Protein AF-A0A0V0XJ20-F1 (afdb_monomer)

Mean predicted aligned error: 15.83 Å

Solvent-accessible surface area (backbone atoms only — not comparable to full-atom values): 10859 Å² total; per-residue (Å²): 90,80,45,82,50,101,68,39,23,40,36,48,43,68,89,45,93,99,39,80,47,80,47,79,34,73,85,50,92,70,91,58,52,34,79,90,57,84,58,41,46,44,70,58,53,53,48,50,61,55,47,48,56,54,43,45,60,64,35,73,69,27,33,59,71,69,27,71,82,68,69,66,96,67,98,47,68,69,58,55,54,49,34,55,50,52,30,52,50,54,45,54,52,47,52,56,47,43,72,76,38,63,70,66,56,61,92,47,94,56,46,68,62,54,50,54,54,53,53,50,48,60,61,45,48,62,53,50,54,52,52,49,55,54,49,53,53,49,51,54,52,51,51,57,51,46,67,71,51,66,84,72,73,74,80,69,70,36,62,28,73,86,52,63,76,92,69,64,51,66,33,66,46,52,41,88,91,74,67,48,26,39,133

Organism: Trichinella pseudospiralis (NCBI:txid6337)

Structure (mmCIF, N/CA/C/O backbone):
data_AF-A0A0V0XJ20-F1
#
_entry.id   AF-A0A0V0XJ20-F1
#
loop_
_atom_site.group_PDB
_atom_site.id
_atom_site.type_symbol
_atom_site.label_atom_id
_atom_site.label_alt_id
_atom_site.label_comp_id
_atom_site.label_asym_id
_atom_site.label_entity_id
_atom_site.label_seq_id
_atom_site.pdbx_PDB_ins_code
_atom_site.Cartn_x
_atom_site.Cartn_y
_atom_site.Cartn_z
_atom_site.occupancy
_atom_site.B_iso_or_equiv
_atom_site.auth_seq_id
_atom_site.auth_comp_id
_atom_site.auth_asym_id
_atom_site.auth_atom_id
_atom_site.pdbx_PDB_model_num
ATOM 1 N N . MET A 1 1 ? 16.903 -8.351 -29.714 1.00 88.19 1 MET A N 1
ATOM 2 C CA . MET A 1 1 ? 16.485 -7.845 -31.037 1.00 88.19 1 MET A CA 1
ATOM 3 C C . MET A 1 1 ? 15.396 -6.820 -30.813 1.00 88.19 1 MET A C 1
ATOM 5 O O . MET A 1 1 ? 14.467 -7.122 -30.068 1.00 88.19 1 MET A O 1
ATOM 9 N N . PHE A 1 2 ? 15.530 -5.645 -31.421 1.00 91.50 2 PHE A N 1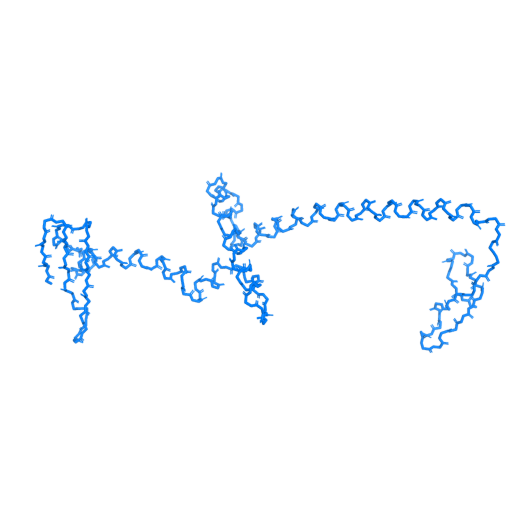
ATOM 10 C CA . PHE A 1 2 ? 14.524 -4.587 -31.384 1.00 91.50 2 PHE A CA 1
ATOM 11 C C . PHE A 1 2 ? 13.803 -4.535 -32.730 1.00 91.50 2 PHE A C 1
ATOM 13 O O . PHE A 1 2 ? 14.423 -4.738 -33.772 1.00 91.50 2 PHE A O 1
ATOM 20 N N . CYS A 1 3 ? 12.497 -4.318 -32.687 1.00 92.50 3 CYS A N 1
ATOM 21 C CA . CYS A 1 3 ? 11.666 -4.034 -33.843 1.00 92.50 3 CYS A CA 1
ATOM 22 C C . CYS A 1 3 ? 10.976 -2.698 -33.575 1.00 92.50 3 CYS A C 1
ATOM 24 O O . CYS A 1 3 ? 10.316 -2.554 -32.544 1.00 92.50 3 CYS A O 1
ATOM 26 N N . PHE A 1 4 ? 11.176 -1.743 -34.475 1.00 92.62 4 PHE A N 1
ATOM 27 C CA . PHE A 1 4 ? 10.659 -0.388 -34.356 1.00 92.62 4 PHE A CA 1
ATOM 28 C C . PHE A 1 4 ? 9.526 -0.189 -35.355 1.00 92.62 4 PHE A C 1
ATOM 30 O O . PHE A 1 4 ? 9.644 -0.549 -36.524 1.00 92.62 4 PHE A O 1
ATOM 37 N N . ASP A 1 5 ? 8.449 0.392 -34.860 1.00 90.31 5 ASP A N 1
ATOM 38 C CA . ASP A 1 5 ? 7.331 0.952 -35.601 1.00 90.31 5 ASP A CA 1
ATOM 39 C C . ASP A 1 5 ? 7.181 2.420 -35.162 1.00 90.31 5 ASP A C 1
ATOM 41 O O . ASP A 1 5 ? 7.706 2.792 -34.109 1.00 90.31 5 ASP A O 1
ATOM 45 N N . GLU A 1 6 ? 6.491 3.263 -35.935 1.00 86.44 6 GLU A N 1
ATOM 46 C CA . GLU A 1 6 ? 6.509 4.733 -35.770 1.00 86.44 6 GLU A CA 1
ATOM 47 C C . GLU A 1 6 ? 6.317 5.201 -34.315 1.00 86.44 6 GLU A C 1
ATOM 49 O O . GLU A 1 6 ? 6.950 6.160 -33.875 1.00 86.44 6 GLU A O 1
ATOM 54 N N . GLN A 1 7 ? 5.465 4.507 -33.555 1.00 90.25 7 GLN A N 1
ATOM 55 C CA . GLN A 1 7 ? 5.157 4.829 -32.157 1.00 90.25 7 GLN A CA 1
ATOM 56 C C . GLN A 1 7 ? 5.451 3.688 -31.174 1.00 90.25 7 GLN A C 1
ATOM 58 O O . GLN A 1 7 ? 5.242 3.845 -29.969 1.00 90.25 7 GLN A O 1
ATOM 63 N N . LEU A 1 8 ? 5.902 2.528 -31.654 1.00 92.25 8 LEU A N 1
ATOM 64 C CA . LEU A 1 8 ? 6.003 1.312 -30.851 1.00 92.25 8 LEU A CA 1
ATOM 65 C C . LEU A 1 8 ? 7.362 0.651 -31.022 1.00 92.25 8 LEU A C 1
ATOM 67 O O . LEU A 1 8 ? 7.851 0.467 -32.129 1.00 92.25 8 LEU A O 1
ATOM 71 N N . THR A 1 9 ? 7.916 0.178 -29.915 1.00 94.00 9 THR A N 1
ATOM 72 C CA . THR A 1 9 ? 9.130 -0.632 -29.918 1.00 94.00 9 THR A CA 1
ATOM 73 C C . THR A 1 9 ? 8.836 -1.979 -29.294 1.00 94.00 9 THR A C 1
ATOM 75 O O . THR A 1 9 ? 8.466 -2.080 -28.119 1.00 94.00 9 THR A O 1
ATOM 78 N N . LEU A 1 10 ? 9.019 -3.034 -30.081 1.00 93.81 10 LEU A N 1
ATOM 79 C CA . LEU A 1 10 ? 8.935 -4.413 -29.630 1.00 93.81 10 LEU A CA 1
ATOM 80 C C . LEU A 1 10 ? 10.344 -4.961 -29.389 1.00 93.81 10 LEU A C 1
ATOM 82 O O . LEU A 1 10 ? 11.169 -5.065 -30.295 1.00 93.81 10 LEU A O 1
ATOM 86 N N . LEU A 1 11 ? 10.602 -5.373 -28.154 1.00 93.88 11 LEU A N 1
ATOM 87 C CA . LEU A 1 11 ? 11.839 -6.006 -27.731 1.00 93.88 11 LEU A CA 1
ATOM 88 C C . LEU A 1 11 ? 11.654 -7.517 -27.594 1.00 93.88 11 LEU A C 1
ATOM 90 O O . LEU A 1 11 ? 10.834 -7.989 -26.808 1.00 93.88 11 LEU A O 1
ATOM 94 N N . SER A 1 12 ? 12.503 -8.266 -28.293 1.00 93.69 12 SER A N 1
ATOM 95 C CA . SER A 1 12 ? 12.735 -9.694 -28.081 1.00 93.69 12 SER A CA 1
ATOM 96 C C . SER A 1 12 ? 14.078 -9.903 -27.377 1.00 93.69 12 SER A C 1
ATOM 98 O O . SER A 1 12 ? 15.145 -9.640 -27.947 1.00 93.69 12 SER A O 1
ATOM 100 N N . TYR A 1 13 ? 14.026 -10.336 -26.114 1.00 91.75 13 TYR A N 1
ATOM 101 C CA . TYR A 1 13 ? 15.180 -10.498 -25.227 1.00 91.75 13 TYR A CA 1
ATOM 102 C C . TYR A 1 13 ? 15.242 -11.914 -24.645 1.00 91.75 13 TYR A C 1
ATOM 104 O O .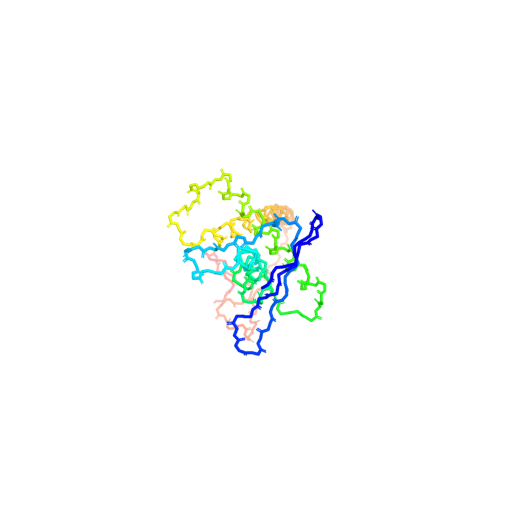 TYR A 1 13 ? 14.256 -12.436 -24.133 1.00 91.75 13 TYR A O 1
ATOM 112 N N . ILE A 1 14 ? 16.416 -12.548 -24.687 1.00 91.19 14 ILE A N 1
ATOM 113 C CA . ILE A 1 14 ? 16.629 -13.914 -24.191 1.00 91.19 14 ILE A CA 1
ATOM 114 C C . ILE A 1 14 ? 17.499 -13.845 -22.926 1.00 91.19 14 ILE A C 1
ATOM 116 O O . ILE A 1 14 ? 18.723 -13.859 -23.034 1.00 91.19 14 ILE A O 1
ATOM 120 N N . PRO A 1 15 ? 16.910 -13.781 -21.715 1.00 86.94 15 PRO A N 1
ATOM 121 C CA . PRO A 1 15 ? 17.688 -13.728 -20.475 1.00 86.94 15 PRO A CA 1
ATOM 122 C C . PRO A 1 15 ? 18.411 -15.041 -20.148 1.00 86.94 15 PRO A C 1
ATOM 124 O O . PRO A 1 15 ? 19.403 -15.037 -19.425 1.00 86.94 15 PRO A O 1
ATOM 127 N N . LYS A 1 16 ? 17.878 -16.189 -20.593 1.00 90.31 16 LYS A N 1
ATOM 128 C CA . LYS A 1 16 ? 18.426 -17.529 -20.322 1.00 90.31 16 LYS A CA 1
ATOM 129 C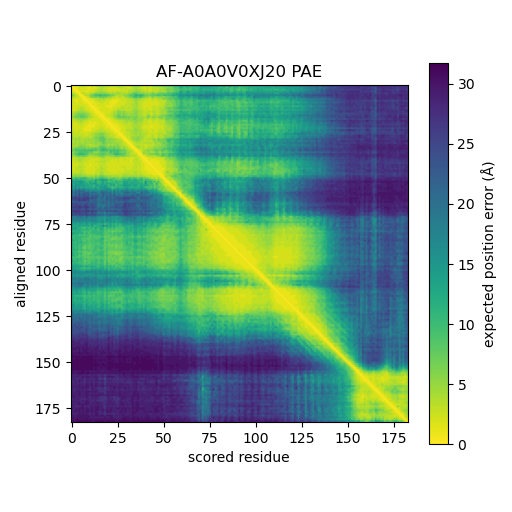 C . LYS A 1 16 ? 18.204 -18.441 -21.522 1.00 90.31 16 LYS A C 1
ATOM 131 O O . LYS A 1 16 ? 17.241 -18.267 -22.267 1.00 90.31 16 LYS A O 1
ATOM 136 N N . ARG A 1 17 ? 19.044 -19.471 -21.673 1.00 90.25 17 ARG A N 1
ATOM 137 C CA . ARG A 1 17 ? 18.895 -20.476 -22.739 1.00 90.25 17 ARG A CA 1
ATOM 138 C C . ARG A 1 17 ? 17.463 -21.037 -22.732 1.00 90.25 17 ARG A C 1
ATOM 140 O O . ARG A 1 17 ? 16.987 -21.491 -21.694 1.00 90.25 17 ARG A O 1
ATOM 147 N N . ARG A 1 18 ? 16.793 -20.997 -23.891 1.00 90.19 18 ARG A N 1
ATOM 148 C CA . ARG A 1 18 ? 15.388 -21.419 -24.099 1.00 90.19 18 ARG A CA 1
ATOM 149 C C . ARG A 1 18 ? 14.316 -20.594 -23.359 1.00 90.19 18 ARG A C 1
ATOM 151 O O . ARG A 1 18 ? 13.190 -21.061 -23.236 1.00 90.19 18 ARG A O 1
ATOM 158 N N . LYS A 1 19 ? 14.620 -19.384 -22.877 1.00 91.31 19 LYS A N 1
ATOM 159 C CA . LYS A 1 19 ? 13.617 -18.457 -22.325 1.00 91.31 19 LYS A CA 1
ATOM 160 C C . LYS A 1 19 ? 13.675 -17.130 -23.066 1.00 91.31 19 LYS A C 1
ATOM 162 O O . LYS A 1 19 ? 14.699 -16.462 -23.013 1.00 91.31 19 LYS A O 1
ATOM 167 N N . CYS A 1 20 ? 12.580 -16.762 -23.721 1.00 91.50 20 CYS A N 1
ATOM 168 C CA . CYS A 1 20 ? 12.423 -15.481 -24.404 1.00 91.50 20 CYS A CA 1
ATOM 169 C C . CYS A 1 20 ? 11.423 -14.607 -23.638 1.00 91.50 20 CYS A C 1
ATOM 171 O O . CYS A 1 20 ? 10.417 -15.106 -23.135 1.00 91.50 20 CYS A O 1
ATOM 173 N N . VAL A 1 21 ? 11.722 -13.318 -23.540 1.00 91.31 21 VAL A N 1
ATOM 174 C CA . VAL A 1 21 ? 10.870 -12.274 -22.982 1.00 91.31 21 VAL A CA 1
ATOM 175 C C . VAL A 1 21 ? 10.564 -11.300 -24.111 1.00 91.31 21 VAL A C 1
ATOM 177 O O . VAL A 1 21 ? 11.477 -10.762 -24.736 1.00 91.31 21 VAL A O 1
ATOM 180 N N . LEU A 1 22 ? 9.273 -11.095 -24.357 1.00 93.75 22 LEU A N 1
ATOM 181 C CA . LEU A 1 22 ? 8.766 -10.121 -25.313 1.00 93.75 22 LEU A CA 1
ATOM 182 C C . LEU A 1 22 ? 8.201 -8.935 -24.532 1.00 93.75 22 LEU A C 1
ATOM 184 O O . LEU A 1 22 ? 7.349 -9.128 -23.664 1.00 93.75 22 LEU A O 1
ATOM 188 N N . LEU A 1 23 ? 8.688 -7.729 -24.816 1.00 92.88 23 LEU A N 1
ATOM 189 C CA . LEU A 1 23 ? 8.196 -6.488 -24.217 1.00 92.88 23 LEU A CA 1
ATOM 190 C C . LEU A 1 23 ? 7.820 -5.511 -25.322 1.00 92.88 23 LEU A C 1
ATOM 192 O O . LEU A 1 23 ? 8.628 -5.246 -26.204 1.00 92.88 23 LEU A O 1
ATOM 196 N N . LEU A 1 24 ? 6.611 -4.967 -25.248 1.00 93.12 24 LEU A N 1
ATOM 197 C CA . LEU A 1 24 ? 6.156 -3.882 -26.107 1.00 93.12 24 LEU A CA 1
ATOM 198 C C . LEU A 1 24 ? 6.186 -2.582 -25.303 1.00 93.12 24 LEU A C 1
ATOM 200 O O . LEU A 1 24 ? 5.687 -2.542 -24.177 1.00 93.12 24 LEU A O 1
ATOM 204 N N . SER A 1 25 ? 6.771 -1.538 -25.874 1.00 91.62 25 SER A N 1
ATOM 205 C CA . SER A 1 25 ? 6.902 -0.224 -25.254 1.00 91.62 25 SER A CA 1
ATOM 206 C C . SER A 1 25 ? 6.458 0.862 -26.224 1.00 91.62 25 SER A C 1
ATOM 208 O O . SER A 1 25 ? 6.869 0.865 -27.378 1.00 91.62 25 SER A O 1
ATOM 210 N N . THR A 1 26 ? 5.663 1.809 -25.735 1.00 92.62 26 THR A N 1
ATOM 211 C CA . THR A 1 26 ? 5.284 3.045 -26.444 1.00 92.62 26 THR A CA 1
ATOM 212 C C . THR A 1 26 ? 6.130 4.247 -26.002 1.00 92.62 26 THR A C 1
ATOM 214 O O . THR A 1 26 ? 5.866 5.364 -26.419 1.00 92.62 26 THR A O 1
ATOM 217 N N . MET A 1 27 ? 7.072 4.050 -25.068 1.00 89.44 27 MET A N 1
ATOM 218 C CA . MET A 1 27 ? 7.836 5.129 -24.412 1.00 89.44 27 MET A CA 1
ATOM 219 C C . MET A 1 27 ? 9.324 5.136 -24.766 1.00 89.44 27 MET A C 1
ATOM 221 O O . MET A 1 27 ? 10.019 6.103 -24.480 1.00 89.44 27 MET A O 1
ATOM 225 N N . HIS A 1 28 ? 9.817 4.032 -25.315 1.00 90.12 28 HIS A N 1
ATOM 226 C CA . HIS A 1 28 ? 11.224 3.843 -25.647 1.00 90.12 28 HIS A CA 1
ATOM 227 C C . HIS A 1 28 ? 11.268 3.650 -27.156 1.00 90.12 28 HIS A C 1
ATOM 229 O O . HIS A 1 28 ? 10.603 2.734 -27.641 1.00 90.12 28 HIS A O 1
ATOM 235 N N . HIS A 1 29 ? 11.975 4.517 -27.877 1.00 88.50 29 HIS A N 1
ATOM 236 C CA . HIS A 1 29 ? 12.040 4.525 -29.348 1.00 88.50 29 HIS A CA 1
ATOM 237 C C . HIS A 1 29 ? 13.450 4.238 -29.877 1.00 88.50 29 HIS A C 1
ATOM 239 O O . HIS A 1 29 ? 13.696 4.313 -31.075 1.00 88.50 29 HIS A O 1
ATOM 245 N N . ASP A 1 30 ? 14.369 3.903 -28.979 1.00 85.25 30 ASP A N 1
ATOM 246 C CA . ASP A 1 30 ? 15.768 3.606 -29.230 1.00 85.25 30 ASP A CA 1
ATOM 247 C C . ASP A 1 30 ? 16.132 2.192 -28.749 1.00 85.25 30 ASP A C 1
ATOM 249 O O . ASP A 1 30 ? 15.408 1.540 -27.990 1.00 85.25 30 ASP A O 1
ATOM 253 N N . ASP A 1 31 ? 17.271 1.689 -29.222 1.00 85.62 31 ASP A N 1
ATOM 254 C CA . ASP A 1 31 ? 17.864 0.409 -28.828 1.00 85.62 31 ASP A CA 1
ATOM 255 C C . ASP A 1 31 ? 18.842 0.557 -27.653 1.00 85.62 31 ASP A C 1
ATOM 257 O O . ASP A 1 31 ? 19.786 -0.225 -27.515 1.00 85.62 31 ASP A O 1
ATOM 261 N N . ALA A 1 32 ? 18.604 1.541 -26.779 1.00 88.12 32 ALA A N 1
ATOM 262 C CA . ALA A 1 32 ? 19.484 1.862 -25.667 1.00 88.12 32 ALA A CA 1
ATOM 263 C C . ALA A 1 32 ? 19.730 0.653 -24.745 1.00 88.12 32 ALA A C 1
ATOM 265 O O . ALA A 1 32 ? 18.812 -0.045 -24.282 1.00 88.12 32 ALA A O 1
ATOM 266 N N . LEU A 1 33 ? 21.016 0.411 -24.487 1.00 87.75 33 LEU A N 1
ATOM 267 C CA . LEU A 1 33 ? 21.509 -0.623 -23.588 1.00 87.75 33 LEU A CA 1
ATOM 268 C C . LEU A 1 33 ? 22.247 0.035 -22.426 1.00 87.75 33 LEU A C 1
ATOM 270 O O . LEU A 1 33 ? 23.143 0.857 -22.626 1.00 87.75 33 LEU A O 1
ATOM 274 N N . SER A 1 34 ? 21.941 -0.397 -21.209 1.00 84.38 34 SER A N 1
ATOM 275 C CA . SER A 1 34 ? 22.625 0.098 -20.021 1.00 84.38 34 SER A CA 1
ATOM 276 C C . SER A 1 34 ? 24.040 -0.477 -19.918 1.00 84.38 34 SER A C 1
ATOM 278 O O . SER A 1 34 ? 24.229 -1.686 -19.740 1.00 84.38 34 SER A O 1
ATOM 280 N N . ALA A 1 35 ? 25.044 0.403 -19.958 1.00 80.12 35 ALA A N 1
ATOM 281 C CA . ALA A 1 35 ? 26.442 0.048 -19.702 1.00 80.12 35 ALA A CA 1
ATOM 282 C C . ALA A 1 35 ? 26.669 -0.430 -18.253 1.00 80.12 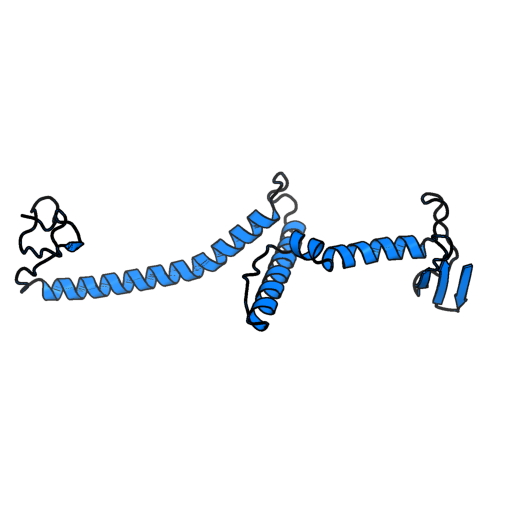35 ALA A C 1
ATOM 284 O O . ALA A 1 35 ? 27.496 -1.305 -18.007 1.00 80.12 35 ALA A O 1
ATOM 285 N N . GLU A 1 36 ? 25.897 0.099 -17.301 1.00 82.12 36 GLU A N 1
ATOM 286 C CA . GLU A 1 36 ? 25.977 -0.243 -15.874 1.00 82.12 36 GLU A CA 1
ATOM 287 C C . GLU A 1 36 ? 25.410 -1.636 -15.559 1.00 82.12 36 GLU A C 1
ATOM 289 O O . GLU A 1 36 ? 25.786 -2.266 -14.571 1.00 82.12 36 GLU A O 1
ATOM 294 N N . HIS A 1 37 ? 24.503 -2.140 -16.399 1.00 82.75 37 HIS A N 1
ATOM 295 C CA . HIS A 1 37 ? 23.776 -3.386 -16.164 1.00 82.75 37 HIS A CA 1
ATOM 296 C C . HIS A 1 37 ? 24.084 -4.462 -17.207 1.00 82.75 37 HIS A C 1
ATOM 298 O O . HIS A 1 37 ? 23.172 -5.134 -17.690 1.00 82.75 37 HIS A O 1
ATOM 304 N N . GLU A 1 38 ? 25.367 -4.652 -17.526 1.00 83.75 38 GLU A N 1
ATOM 305 C CA . GLU A 1 38 ? 25.851 -5.733 -18.403 1.00 83.75 38 GLU A CA 1
ATOM 306 C C . GLU A 1 38 ? 25.209 -5.710 -19.807 1.00 83.75 38 GLU A C 1
ATOM 308 O O . GLU A 1 38 ? 24.971 -6.756 -20.411 1.00 83.75 38 GLU A O 1
ATOM 313 N N . GLY A 1 39 ? 24.870 -4.523 -20.325 1.00 83.06 39 GLY A N 1
ATOM 314 C CA . GLY A 1 39 ? 24.234 -4.378 -21.637 1.00 83.06 39 GLY A CA 1
ATOM 315 C C . GLY A 1 39 ? 22.772 -4.831 -21.674 1.00 83.06 39 GLY A C 1
ATOM 316 O O . GLY A 1 39 ? 22.256 -5.178 -22.739 1.00 83.06 39 GLY A O 1
ATOM 317 N N . LYS A 1 40 ? 22.082 -4.871 -20.525 1.00 89.12 40 LYS A N 1
ATOM 318 C CA . LYS A 1 40 ? 20.637 -5.133 -20.491 1.00 89.12 40 LYS A CA 1
ATOM 319 C C . LYS A 1 40 ? 19.874 -4.004 -21.197 1.00 89.12 40 LYS A C 1
ATOM 321 O O . LYS A 1 40 ? 20.195 -2.839 -20.968 1.00 89.12 40 LYS A O 1
ATOM 326 N N . PRO A 1 41 ? 18.836 -4.330 -21.991 1.00 91.19 41 PRO A N 1
ATOM 327 C CA . PRO A 1 41 ? 17.990 -3.317 -22.612 1.00 91.19 41 PRO A CA 1
ATOM 328 C C . PRO A 1 41 ? 17.290 -2.439 -21.576 1.00 91.19 41 PRO A C 1
ATOM 330 O O . PRO A 1 41 ? 16.696 -2.967 -20.627 1.00 91.19 41 PRO A O 1
ATOM 333 N N . ASP A 1 42 ? 17.268 -1.129 -21.804 1.00 89.94 42 ASP A N 1
ATOM 334 C CA . ASP A 1 42 ? 16.656 -0.170 -20.877 1.00 89.94 42 ASP A CA 1
ATOM 335 C C . ASP A 1 42 ? 15.161 -0.431 -20.673 1.00 89.94 42 ASP A C 1
ATOM 337 O O . ASP A 1 42 ? 14.665 -0.379 -19.547 1.00 89.94 42 ASP A O 1
ATOM 341 N N . ILE A 1 43 ? 14.463 -0.880 -21.721 1.00 91.44 43 ILE A N 1
ATOM 342 C CA . ILE A 1 43 ? 13.058 -1.317 -21.654 1.00 91.44 43 ILE A CA 1
ATOM 343 C C . ILE A 1 43 ? 12.858 -2.413 -20.592 1.00 91.44 43 ILE A C 1
ATOM 345 O O . ILE A 1 43 ? 11.873 -2.395 -19.852 1.00 91.44 43 ILE A O 1
ATOM 349 N N . VAL A 1 44 ? 13.789 -3.370 -20.480 1.00 90.88 44 VAL A N 1
ATOM 350 C CA . VAL A 1 44 ? 13.705 -4.461 -19.490 1.00 90.88 44 VAL A CA 1
ATOM 351 C C . VAL A 1 44 ? 13.935 -3.923 -18.083 1.00 90.88 44 VAL A C 1
ATOM 353 O O . VAL A 1 44 ? 13.252 -4.339 -17.146 1.00 90.88 44 VAL A O 1
ATOM 356 N N . LEU A 1 45 ? 14.885 -3.004 -17.919 1.00 89.38 45 LEU A N 1
ATOM 357 C CA . LEU A 1 45 ? 15.186 -2.382 -16.631 1.00 89.38 45 LEU A CA 1
ATOM 358 C C . LEU A 1 45 ? 14.009 -1.532 -16.145 1.00 89.38 45 L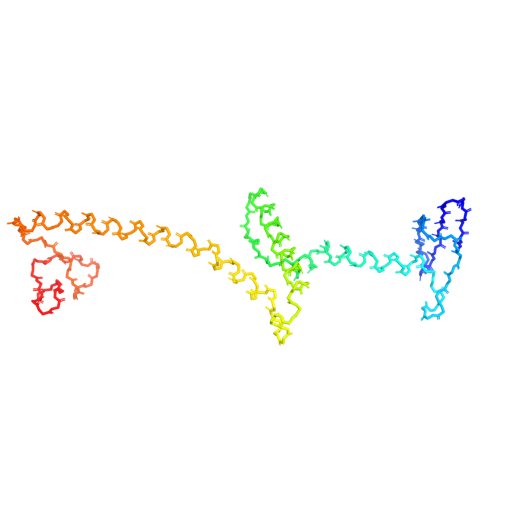EU A C 1
ATOM 360 O O . LEU A 1 45 ? 13.567 -1.685 -15.005 1.00 89.38 45 LEU A O 1
ATOM 364 N N . PHE A 1 46 ? 13.447 -0.711 -17.031 1.00 88.44 46 PHE A N 1
ATOM 365 C CA . PHE A 1 46 ? 12.272 0.105 -16.759 1.00 88.44 46 PHE A CA 1
ATOM 366 C C . PHE A 1 46 ? 11.051 -0.753 -16.409 1.00 88.44 46 PHE A C 1
ATOM 368 O O . PHE A 1 46 ? 10.374 -0.503 -15.405 1.00 88.44 46 PHE A O 1
ATOM 375 N N . TYR A 1 47 ? 10.797 -1.812 -17.184 1.00 89.69 47 TYR A N 1
ATOM 376 C CA . TYR A 1 47 ? 9.727 -2.765 -16.897 1.00 89.69 47 TYR A CA 1
ATOM 377 C C . TYR A 1 47 ? 9.916 -3.431 -15.532 1.00 89.69 47 TYR A C 1
ATOM 379 O O . TYR A 1 47 ? 8.979 -3.497 -14.744 1.00 89.69 47 TYR A O 1
ATOM 387 N N . ASN A 1 48 ? 11.126 -3.891 -15.207 1.00 86.94 48 ASN A N 1
ATOM 388 C CA . ASN A 1 48 ? 11.385 -4.527 -13.917 1.00 86.94 48 ASN A CA 1
ATOM 389 C C . ASN A 1 48 ? 11.213 -3.551 -12.748 1.00 86.94 48 ASN A C 1
ATOM 391 O O . ASN A 1 48 ? 10.626 -3.937 -11.742 1.00 86.94 48 ASN A O 1
ATOM 395 N N . LYS A 1 49 ? 11.650 -2.293 -12.893 1.00 85.06 49 LYS A N 1
ATOM 396 C CA . LYS A 1 49 ? 11.488 -1.239 -11.878 1.00 85.06 49 LYS A CA 1
ATOM 397 C C . LYS A 1 49 ? 10.021 -0.901 -11.606 1.00 85.06 49 LYS A C 1
ATOM 399 O O . LYS A 1 49 ? 9.642 -0.649 -10.469 1.00 85.06 49 LYS A O 1
ATOM 404 N N . THR A 1 50 ? 9.188 -0.872 -12.641 1.00 81.00 50 THR A N 1
ATOM 405 C CA . THR A 1 50 ? 7.757 -0.547 -12.510 1.00 81.00 50 THR A CA 1
ATOM 406 C C . THR A 1 50 ? 6.936 -1.758 -12.072 1.00 81.00 50 THR A C 1
ATOM 408 O O . THR A 1 50 ? 6.071 -1.649 -11.199 1.00 81.00 50 THR A O 1
ATOM 411 N N . LYS A 1 51 ? 7.250 -2.943 -12.604 1.00 76.06 51 LYS A N 1
ATOM 412 C CA . LYS A 1 51 ? 6.627 -4.203 -12.195 1.00 76.06 51 LYS A CA 1
ATOM 413 C C . LYS A 1 51 ? 6.943 -4.553 -10.750 1.00 76.06 51 LYS A C 1
ATOM 415 O O . LYS A 1 51 ? 6.044 -5.035 -10.072 1.00 76.06 51 LYS A O 1
ATOM 420 N N . SER A 1 52 ? 8.171 -4.335 -10.274 1.00 63.91 52 SER A N 1
ATOM 421 C CA . SER A 1 52 ? 8.541 -4.659 -8.892 1.00 63.91 52 SER A CA 1
ATOM 422 C C . SER A 1 52 ? 7.677 -3.896 -7.895 1.00 63.91 52 SER A C 1
ATOM 424 O O . SER A 1 52 ? 7.192 -4.502 -6.953 1.00 63.91 52 SER A O 1
ATOM 426 N N . VAL A 1 53 ? 7.373 -2.620 -8.155 1.00 61.19 53 VAL A N 1
ATOM 427 C CA . VAL A 1 53 ? 6.464 -1.818 -7.320 1.00 61.19 53 VAL A CA 1
ATOM 428 C C . VAL A 1 53 ? 5.052 -2.405 -7.325 1.00 61.19 53 VAL A C 1
ATOM 430 O O . VAL A 1 53 ? 4.470 -2.635 -6.268 1.00 61.19 53 VAL A O 1
ATOM 433 N N . LEU A 1 54 ? 4.503 -2.713 -8.503 1.00 58.94 54 LEU A N 1
ATOM 434 C CA . LEU A 1 54 ? 3.182 -3.343 -8.601 1.00 58.94 54 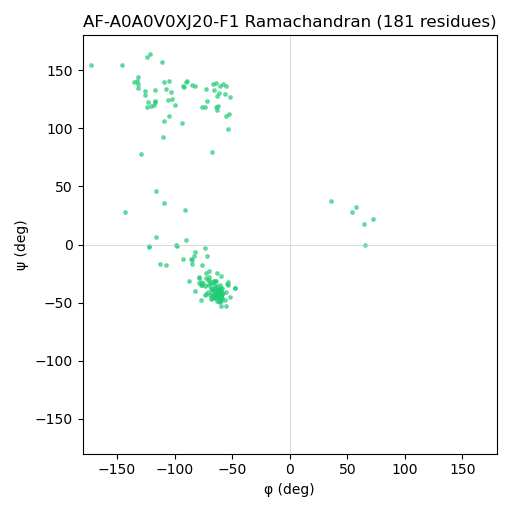LEU A CA 1
ATOM 435 C C . LEU A 1 54 ? 3.154 -4.734 -7.955 1.00 58.94 54 LEU A C 1
ATOM 437 O O . LEU A 1 54 ? 2.151 -5.117 -7.367 1.00 58.94 54 LEU A O 1
ATOM 441 N N . GLN A 1 55 ? 4.236 -5.501 -8.044 1.00 56.59 55 GLN A N 1
ATOM 442 C CA . GLN A 1 55 ? 4.345 -6.836 -7.467 1.00 56.59 55 GLN A CA 1
ATOM 443 C C . GLN A 1 55 ? 4.570 -6.791 -5.951 1.00 56.59 55 GLN A C 1
ATOM 445 O O . GLN A 1 55 ? 4.029 -7.636 -5.248 1.00 56.59 55 GLN A O 1
ATOM 450 N N . GLU A 1 56 ? 5.299 -5.814 -5.423 1.00 58.62 56 GLU A N 1
ATOM 451 C CA . GLU A 1 56 ? 5.382 -5.546 -3.983 1.00 58.62 56 GLU A CA 1
ATOM 452 C C . GLU A 1 56 ? 4.024 -5.122 -3.418 1.00 58.62 56 GLU A C 1
ATOM 454 O O . GLU A 1 56 ? 3.700 -5.460 -2.285 1.00 58.62 56 GLU A O 1
ATOM 459 N N . ILE A 1 57 ? 3.197 -4.447 -4.217 1.00 56.59 57 ILE A N 1
ATOM 460 C CA . ILE A 1 57 ? 1.817 -4.126 -3.846 1.00 56.59 57 ILE A CA 1
ATOM 461 C C . ILE A 1 57 ? 0.876 -5.322 -4.033 1.00 56.59 57 ILE A C 1
ATOM 463 O O . ILE A 1 57 ? -0.104 -5.378 -3.317 1.00 56.59 57 ILE A O 1
ATOM 467 N N . ASN A 1 58 ? 1.125 -6.264 -4.953 1.00 48.03 58 ASN A N 1
ATOM 468 C CA . ASN A 1 58 ? 0.165 -7.330 -5.308 1.00 48.03 58 ASN A CA 1
ATOM 469 C C . ASN A 1 58 ? 0.524 -8.739 -4.814 1.00 48.03 58 ASN A C 1
ATOM 471 O O . ASN A 1 58 ? -0.335 -9.620 -4.804 1.00 48.03 58 ASN A O 1
ATOM 475 N N . SER A 1 59 ? 1.776 -9.002 -4.436 1.00 45.78 59 SER A N 1
ATOM 476 C CA . SER A 1 59 ? 2.156 -10.298 -3.867 1.00 45.78 59 SER A CA 1
ATOM 477 C C . SER A 1 59 ? 1.462 -10.449 -2.519 1.00 45.78 59 SER A C 1
ATOM 479 O O . SER A 1 59 ? 1.445 -9.497 -1.742 1.00 45.78 59 SER A O 1
ATOM 481 N N . SER A 1 60 ? 0.935 -11.634 -2.210 1.00 47.00 60 SER A N 1
ATOM 482 C CA . SER A 1 60 ? 0.332 -11.940 -0.902 1.00 47.00 60 SER A CA 1
ATOM 483 C C . SER A 1 60 ? 1.218 -11.495 0.263 1.00 47.00 60 SER A C 1
ATOM 485 O O . SER A 1 60 ? 0.718 -10.954 1.241 1.00 47.00 60 SER A O 1
ATOM 487 N N . ASP A 1 61 ? 2.536 -11.630 0.112 1.00 43.34 61 ASP A N 1
ATOM 488 C CA . ASP A 1 61 ? 3.532 -11.254 1.118 1.00 43.34 61 ASP A CA 1
ATOM 489 C C . ASP A 1 61 ? 3.802 -9.745 1.152 1.00 43.34 61 ASP A C 1
ATOM 491 O O . ASP A 1 61 ? 4.137 -9.191 2.193 1.00 43.34 61 ASP A O 1
ATOM 495 N N . GLY A 1 62 ? 3.643 -9.064 0.018 1.00 43.97 62 GLY A N 1
ATOM 496 C CA . GLY A 1 62 ? 3.806 -7.624 -0.118 1.00 43.97 62 GLY A CA 1
ATOM 497 C C . GLY A 1 62 ? 2.596 -6.871 0.427 1.00 43.97 62 GLY A C 1
ATOM 498 O O . GLY A 1 62 ? 2.754 -6.034 1.310 1.00 43.97 62 GLY A O 1
ATOM 499 N N . ILE A 1 63 ? 1.385 -7.288 0.040 1.00 48.78 63 ILE A N 1
ATOM 500 C CA . ILE A 1 63 ? 0.125 -6.881 0.671 1.00 48.78 63 ILE A CA 1
ATOM 501 C C . ILE A 1 63 ? 0.182 -7.194 2.160 1.00 48.78 63 ILE A C 1
ATOM 503 O O . ILE A 1 63 ? 0.028 -6.283 2.948 1.00 48.78 63 ILE A O 1
ATOM 507 N N . SER A 1 64 ? 0.494 -8.419 2.587 1.00 46.91 64 SER A N 1
ATOM 508 C CA . SER A 1 64 ? 0.528 -8.767 4.017 1.00 46.91 64 SER A CA 1
ATOM 509 C C . SER A 1 64 ? 1.580 -7.989 4.824 1.00 46.91 64 SER A C 1
ATOM 511 O O . SER A 1 64 ? 1.416 -7.818 6.030 1.00 46.91 64 SER A O 1
ATOM 513 N N . LYS A 1 65 ? 2.648 -7.488 4.189 1.00 49.53 65 LYS A N 1
ATOM 514 C CA . LYS A 1 65 ? 3.671 -6.636 4.824 1.00 49.53 65 LYS A CA 1
ATOM 515 C C . LYS A 1 65 ? 3.292 -5.147 4.788 1.00 49.53 65 LYS A C 1
ATOM 517 O O . LYS A 1 65 ? 3.621 -4.398 5.711 1.00 49.53 65 LYS A O 1
ATOM 522 N N . PHE A 1 66 ? 2.562 -4.716 3.756 1.00 49.94 66 PHE A N 1
ATOM 523 C CA . PHE A 1 66 ? 2.067 -3.350 3.537 1.00 49.94 66 PHE A CA 1
ATOM 524 C C . PHE A 1 66 ? 0.619 -3.121 3.956 1.00 49.94 66 PHE A C 1
ATOM 526 O O . PHE A 1 66 ? 0.169 -1.984 3.941 1.00 49.94 66 PHE A O 1
ATOM 533 N N . ILE A 1 67 ? -0.093 -4.121 4.442 1.00 54.62 67 ILE A N 1
ATOM 534 C CA . ILE A 1 67 ? -1.435 -4.053 5.004 1.00 54.62 67 ILE A CA 1
ATOM 535 C C . ILE A 1 67 ? -1.301 -4.472 6.461 1.00 54.62 67 ILE A C 1
ATOM 537 O O . ILE A 1 67 ? -0.720 -5.501 6.783 1.00 54.62 67 ILE A O 1
ATOM 541 N N . PHE A 1 68 ? -1.733 -3.595 7.365 1.00 55.50 68 PHE A N 1
ATOM 542 C CA . PHE A 1 68 ? -1.944 -4.006 8.743 1.00 55.50 68 PHE A CA 1
ATOM 543 C C . PHE A 1 68 ? -3.030 -5.065 8.652 1.00 55.50 68 PHE A C 1
ATOM 545 O O . PHE A 1 68 ? -4.072 -4.755 8.111 1.00 55.50 68 PHE A O 1
ATOM 552 N N . ASP A 1 69 ? -2.784 -6.299 9.070 1.00 59.34 69 ASP A N 1
ATOM 553 C CA . ASP A 1 69 ? -3.770 -7.368 8.920 1.00 59.34 69 ASP A CA 1
ATOM 554 C C . ASP A 1 69 ? -4.983 -7.085 9.839 1.00 59.34 69 ASP A C 1
ATOM 556 O O . ASP A 1 69 ? -5.084 -7.591 10.957 1.00 59.34 69 ASP A O 1
ATOM 560 N N . LEU A 1 70 ? -5.889 -6.188 9.415 1.00 57.19 70 LEU A N 1
ATOM 561 C CA . LEU A 1 70 ? -7.230 -6.032 9.985 1.00 57.19 70 LEU A CA 1
ATOM 562 C C . LEU A 1 70 ? -8.114 -7.219 9.584 1.00 57.19 70 LEU A C 1
ATOM 564 O O . LEU A 1 70 ? -9.216 -7.374 10.124 1.00 57.19 70 LEU A O 1
ATOM 568 N N . GLY A 1 71 ? -7.622 -8.057 8.664 1.00 61.81 71 GLY A N 1
ATOM 569 C CA . GLY A 1 71 ? -8.207 -9.306 8.228 1.00 61.81 71 GLY A CA 1
ATOM 570 C C . GLY A 1 71 ? -8.491 -10.221 9.408 1.00 61.81 71 GLY A C 1
ATOM 571 O O . GLY A 1 71 ? -7.645 -10.946 9.921 1.00 61.81 71 GLY A O 1
ATOM 572 N N . ARG A 1 72 ? -9.750 -10.241 9.840 1.00 67.69 72 ARG A N 1
ATOM 573 C CA . ARG A 1 72 ? -10.243 -11.328 10.682 1.00 67.69 72 ARG A CA 1
ATOM 574 C C . ARG A 1 72 ? -10.675 -12.461 9.777 1.00 67.69 72 ARG A C 1
ATOM 576 O O . ARG A 1 72 ? -11.378 -12.230 8.792 1.00 67.69 72 ARG A O 1
ATOM 583 N N . ARG A 1 73 ? -10.327 -13.694 10.153 1.00 74.31 73 ARG A N 1
ATOM 584 C CA . ARG A 1 73 ? -10.835 -14.890 9.475 1.00 74.31 73 ARG A CA 1
ATOM 585 C C . ARG A 1 73 ? -12.364 -14.822 9.432 1.00 74.31 73 ARG A C 1
ATOM 587 O O . ARG A 1 73 ? -13.026 -14.882 10.466 1.00 74.31 73 ARG A O 1
ATOM 594 N N . THR A 1 74 ? -12.912 -14.672 8.232 1.00 79.25 74 THR A N 1
ATOM 595 C CA . THR A 1 74 ? -14.345 -14.509 7.982 1.00 79.25 74 THR A CA 1
ATOM 596 C C . THR A 1 74 ? -14.775 -15.448 6.864 1.00 79.25 74 THR A C 1
ATOM 598 O O . THR A 1 74 ? -14.055 -15.628 5.890 1.00 79.25 74 THR A O 1
ATOM 601 N N . GLN A 1 75 ? -15.960 -16.043 7.001 1.00 83.50 75 GLN A N 1
ATOM 602 C CA . GLN A 1 75 ? -16.610 -16.833 5.944 1.00 83.50 75 GLN A CA 1
ATOM 603 C C . GLN A 1 75 ? -17.505 -15.964 5.044 1.00 83.50 75 GLN A C 1
ATOM 605 O O . GLN A 1 75 ? -18.217 -16.462 4.179 1.00 83.50 75 GLN A O 1
ATOM 610 N N . ARG A 1 76 ? -17.520 -14.647 5.275 1.00 88.94 76 ARG A N 1
ATOM 611 C CA . ARG A 1 76 ? -18.338 -13.685 4.534 1.00 88.94 76 ARG A CA 1
ATOM 612 C C . ARG A 1 76 ? -17.427 -12.837 3.658 1.00 88.94 76 ARG A C 1
ATOM 614 O O . ARG A 1 76 ? -16.748 -11.949 4.174 1.00 88.94 76 ARG A O 1
ATOM 621 N N . TRP A 1 77 ? -17.448 -13.082 2.350 1.00 88.44 77 TRP A N 1
ATOM 622 C CA . TRP A 1 77 ? -16.628 -12.350 1.378 1.00 88.44 77 TRP A CA 1
ATOM 623 C C . TRP A 1 77 ? -16.784 -10.812 1.436 1.00 88.44 77 TRP A C 1
ATOM 625 O O . TRP A 1 77 ? -15.761 -10.138 1.311 1.00 88.44 77 TRP A O 1
ATOM 635 N N . PRO A 1 78 ? -17.969 -10.215 1.725 1.00 92.31 78 PRO A N 1
ATOM 636 C CA . PRO A 1 78 ? -18.084 -8.755 1.779 1.00 92.31 78 PRO A CA 1
ATOM 637 C C . PRO A 1 78 ? -17.273 -8.153 2.928 1.00 92.31 78 PRO A C 1
ATOM 639 O O . PRO A 1 78 ? -16.720 -7.065 2.805 1.00 92.31 78 PRO A O 1
ATOM 642 N N . MET A 1 79 ? -17.154 -8.883 4.042 1.00 86.31 79 MET A N 1
ATOM 643 C CA . MET A 1 79 ? -16.338 -8.450 5.177 1.00 86.31 79 MET A CA 1
ATOM 644 C C . MET A 1 79 ? -14.850 -8.473 4.831 1.00 86.31 79 MET A C 1
ATOM 646 O O . MET A 1 79 ? -14.127 -7.572 5.238 1.00 86.31 79 MET A O 1
ATOM 650 N N . ALA A 1 80 ? -14.395 -9.466 4.060 1.00 83.88 80 ALA A N 1
ATOM 651 C CA . ALA A 1 80 ? -13.012 -9.512 3.591 1.00 83.88 80 ALA A CA 1
ATOM 652 C C . ALA A 1 80 ? -12.692 -8.308 2.689 1.00 83.88 80 ALA A C 1
ATOM 654 O O . ALA A 1 80 ? -11.675 -7.647 2.883 1.00 83.88 80 ALA A O 1
ATOM 655 N N . LEU A 1 81 ? -13.601 -7.961 1.770 1.00 86.00 81 LEU A N 1
ATOM 656 C CA . LEU A 1 81 ? -13.466 -6.762 0.940 1.00 86.00 81 LEU A CA 1
ATOM 657 C C . LEU A 1 81 ? -13.427 -5.480 1.785 1.00 86.00 81 LEU A C 1
ATOM 659 O O . LEU A 1 81 ? -12.610 -4.594 1.532 1.00 86.00 81 LEU A O 1
ATOM 663 N N . TRP A 1 82 ? -14.284 -5.386 2.803 1.00 87.25 82 TRP A N 1
ATOM 664 C CA . TRP A 1 82 ? -14.323 -4.235 3.703 1.00 87.25 82 TRP A CA 1
ATOM 665 C C . TRP A 1 82 ? -13.021 -4.051 4.492 1.00 87.25 82 TRP A C 1
ATOM 667 O O . TRP A 1 82 ? -12.519 -2.928 4.588 1.00 87.25 82 TRP A O 1
ATOM 677 N N . PHE A 1 83 ? -12.451 -5.135 5.027 1.00 83.31 83 PHE A N 1
ATOM 678 C CA . PHE A 1 83 ? -11.161 -5.082 5.722 1.00 83.31 83 PHE A CA 1
ATOM 679 C C . PHE A 1 83 ? -10.050 -4.616 4.782 1.00 83.31 83 PHE A C 1
ATOM 681 O O . PHE A 1 83 ? -9.402 -3.617 5.079 1.00 83.31 83 PHE A O 1
ATOM 688 N N . ASN A 1 84 ? -9.948 -5.212 3.590 1.00 81.38 84 ASN A N 1
ATOM 689 C CA . ASN A 1 84 ? -8.960 -4.804 2.587 1.00 81.38 84 ASN A CA 1
ATOM 690 C C . ASN A 1 84 ? -9.104 -3.323 2.198 1.00 81.38 84 ASN A C 1
ATOM 692 O O . ASN A 1 84 ? -8.117 -2.602 2.075 1.00 81.38 84 ASN A O 1
ATOM 696 N N . THR A 1 85 ? -10.340 -2.845 2.037 1.00 86.75 85 THR A N 1
ATOM 697 C CA . THR A 1 85 ? -10.611 -1.437 1.707 1.00 86.75 85 THR A CA 1
ATOM 698 C C . THR A 1 85 ? -10.180 -0.509 2.844 1.00 86.75 85 THR A C 1
ATOM 700 O O . THR A 1 85 ? -9.564 0.529 2.599 1.00 86.75 85 THR A O 1
ATOM 703 N N . SER A 1 86 ? -10.459 -0.895 4.092 1.00 85.06 86 SER A N 1
ATOM 704 C CA . SER A 1 86 ? -10.057 -0.138 5.284 1.00 85.06 86 SER A CA 1
ATOM 705 C C . SER A 1 86 ? -8.535 -0.059 5.413 1.00 85.06 86 SER A C 1
ATOM 707 O O . SER A 1 86 ? -7.989 0.994 5.745 1.00 85.06 86 SER A O 1
ATOM 709 N N . ASP A 1 87 ? -7.845 -1.147 5.089 1.00 81.31 87 ASP A N 1
ATOM 710 C CA . ASP A 1 87 ? -6.391 -1.222 5.112 1.00 81.31 87 ASP A CA 1
ATOM 711 C C . ASP A 1 87 ? -5.731 -0.351 4.042 1.00 81.31 87 ASP A C 1
ATOM 713 O O . ASP A 1 87 ? -4.793 0.398 4.343 1.00 81.31 87 ASP A O 1
ATOM 717 N N . CYS A 1 88 ? -6.261 -0.379 2.815 1.00 82.94 88 CYS A N 1
ATOM 718 C CA . CYS A 1 88 ? -5.847 0.522 1.740 1.00 82.94 88 CYS A CA 1
ATOM 719 C C . CYS A 1 88 ? -6.062 1.991 2.128 1.00 82.94 88 CYS A C 1
ATOM 721 O O . CYS A 1 88 ? -5.163 2.814 1.944 1.00 82.94 88 CYS A O 1
ATOM 723 N N . ALA A 1 89 ? -7.214 2.323 2.722 1.00 89.06 89 ALA A N 1
ATOM 724 C CA . ALA A 1 89 ? -7.510 3.676 3.186 1.00 89.06 89 ALA A CA 1
ATOM 725 C C . ALA A 1 89 ? -6.541 4.133 4.291 1.00 89.06 89 ALA A C 1
ATOM 727 O O . ALA A 1 89 ? -6.027 5.252 4.245 1.00 89.06 89 ALA A O 1
ATOM 728 N N . GLY A 1 90 ? -6.232 3.260 5.256 1.00 87.31 90 GLY A N 1
ATOM 729 C CA . GLY A 1 90 ? -5.265 3.542 6.318 1.00 87.31 90 GLY A CA 1
ATOM 730 C C . GLY A 1 90 ? -3.843 3.761 5.792 1.00 87.31 90 GLY A C 1
ATOM 731 O O . GLY A 1 90 ? -3.139 4.656 6.267 1.00 87.31 90 GLY A O 1
ATOM 732 N N . LEU A 1 91 ? -3.418 2.986 4.788 1.00 83.44 91 LEU A N 1
ATOM 733 C CA . LEU A 1 91 ? -2.122 3.169 4.133 1.00 83.44 91 LEU A CA 1
ATOM 734 C C . LEU A 1 91 ? -2.067 4.475 3.330 1.00 83.44 91 LEU A C 1
ATOM 736 O O . LEU A 1 91 ? -1.101 5.224 3.468 1.00 83.44 91 LEU A O 1
ATOM 740 N N . ALA A 1 92 ? -3.101 4.780 2.545 1.00 87.31 92 ALA A N 1
ATOM 741 C CA . ALA A 1 92 ? -3.180 6.026 1.786 1.00 87.31 92 ALA A CA 1
ATOM 742 C C . ALA A 1 92 ? -3.119 7.252 2.712 1.00 87.31 92 ALA A C 1
ATOM 744 O O . ALA A 1 92 ? -2.327 8.169 2.488 1.00 87.31 92 ALA A O 1
ATOM 745 N N . ALA A 1 93 ? -3.881 7.233 3.811 1.00 90.81 93 ALA A N 1
ATOM 746 C CA . ALA A 1 93 ? -3.843 8.284 4.823 1.00 90.81 93 ALA A CA 1
ATOM 747 C C . ALA A 1 93 ? -2.453 8.424 5.466 1.00 90.81 93 ALA A C 1
ATOM 749 O O . ALA A 1 93 ? -1.984 9.542 5.684 1.00 90.81 93 ALA A O 1
ATOM 750 N N . PHE A 1 94 ? -1.768 7.306 5.729 1.00 87.88 94 PHE A N 1
ATOM 751 C CA . PHE A 1 94 ? -0.403 7.314 6.254 1.00 87.88 94 PHE A CA 1
ATOM 752 C C . PHE A 1 94 ? 0.590 7.961 5.281 1.00 87.88 94 PHE A C 1
ATOM 754 O O . PHE A 1 94 ? 1.400 8.776 5.717 1.00 87.88 94 PHE A O 1
ATOM 761 N N . VAL A 1 95 ? 0.519 7.644 3.983 1.00 87.06 95 VAL A N 1
ATOM 762 C CA . VAL A 1 95 ? 1.388 8.247 2.953 1.00 87.06 95 VAL A CA 1
ATOM 763 C C . VAL A 1 95 ? 1.169 9.757 2.876 1.00 87.06 95 VAL A C 1
ATOM 765 O O . VAL A 1 95 ? 2.128 10.523 2.924 1.00 87.06 95 VAL A O 1
ATOM 768 N N . ILE A 1 96 ? -0.088 10.204 2.842 1.00 90.75 96 ILE A N 1
ATOM 769 C CA . ILE A 1 96 ? -0.417 11.638 2.836 1.00 90.75 96 ILE A CA 1
ATOM 770 C C . ILE A 1 96 ? 0.127 12.321 4.101 1.00 90.75 96 ILE A C 1
ATOM 772 O O . ILE A 1 96 ? 0.697 13.413 4.037 1.00 90.75 96 ILE A O 1
ATOM 776 N N . TRP A 1 97 ? -0.012 11.676 5.262 1.00 90.88 97 TRP A N 1
ATOM 777 C CA . TRP A 1 97 ? 0.475 12.213 6.530 1.00 90.88 97 TRP A CA 1
ATOM 778 C C . TRP A 1 97 ? 1.998 12.345 6.569 1.00 90.88 97 TRP A C 1
ATOM 780 O O . TRP A 1 97 ? 2.502 13.385 6.989 1.00 90.88 97 TRP A O 1
ATOM 790 N N . THR A 1 98 ? 2.739 11.328 6.126 1.00 87.50 98 THR A N 1
ATOM 791 C CA . THR A 1 98 ? 4.210 11.358 6.128 1.00 87.50 98 THR A CA 1
ATOM 792 C C . THR A 1 98 ? 4.778 12.308 5.085 1.00 87.50 98 THR A C 1
ATOM 794 O O . THR A 1 98 ? 5.810 12.919 5.350 1.00 87.50 98 THR A O 1
ATOM 797 N N . MET A 1 99 ? 4.091 12.498 3.954 1.00 88.62 99 MET A N 1
ATOM 798 C CA . MET A 1 99 ? 4.437 13.533 2.975 1.00 88.62 99 MET A CA 1
ATOM 799 C C . MET A 1 99 ? 4.274 14.939 3.558 1.00 88.62 99 MET A C 1
ATOM 801 O O . MET A 1 99 ? 5.136 15.789 3.367 1.00 88.62 99 MET A O 1
ATOM 805 N N . LYS A 1 100 ? 3.193 15.187 4.310 1.00 90.88 100 LYS A N 1
ATOM 806 C CA . LYS A 1 100 ? 2.946 16.496 4.933 1.00 90.88 100 LYS A CA 1
ATOM 807 C C . LYS A 1 100 ? 3.801 16.740 6.182 1.00 90.88 100 LYS A C 1
ATOM 809 O O . LYS A 1 100 ? 4.130 17.882 6.487 1.00 90.88 100 LYS A O 1
ATOM 814 N N . LYS A 1 101 ? 4.116 15.687 6.938 1.00 88.81 101 LYS A N 1
ATOM 815 C CA . LYS A 1 101 ? 4.882 15.740 8.191 1.00 88.81 101 LYS A CA 1
ATOM 816 C C . LYS A 1 101 ? 6.028 14.737 8.156 1.00 88.81 101 LYS A C 1
ATOM 818 O O . LYS A 1 101 ? 5.978 13.674 8.780 1.00 88.81 101 LYS A O 1
ATOM 823 N N . THR A 1 102 ? 7.085 15.112 7.451 1.00 83.06 102 THR A N 1
ATOM 824 C CA . THR A 1 102 ? 8.274 14.280 7.237 1.00 83.06 102 THR A CA 1
ATOM 825 C C . THR A 1 102 ? 8.990 13.932 8.545 1.00 83.06 102 THR A C 1
ATOM 827 O O . THR A 1 102 ? 9.366 12.774 8.743 1.00 83.06 102 THR A O 1
ATOM 830 N N . GLU A 1 103 ? 9.074 14.881 9.481 1.00 86.94 103 GLU A N 1
ATOM 831 C CA . GLU A 1 103 ? 9.738 14.723 10.786 1.00 86.94 103 GLU A CA 1
ATOM 832 C C . GLU A 1 103 ? 8.933 13.900 11.805 1.00 86.94 103 GLU A C 1
ATOM 834 O O . GLU A 1 103 ? 9.480 13.386 12.786 1.00 86.94 103 GLU A O 1
ATOM 839 N N . TRP A 1 104 ? 7.625 13.722 11.586 1.00 84.25 104 TRP A N 1
ATOM 840 C CA . TRP A 1 104 ? 6.757 13.056 12.555 1.00 84.25 104 TRP A CA 1
ATOM 841 C C . TRP A 1 104 ? 7.177 11.593 12.755 1.00 84.25 104 TRP A C 1
ATOM 843 O O . TRP A 1 104 ? 7.108 10.763 11.839 1.00 84.25 104 TRP A O 1
ATOM 853 N N . ASN A 1 105 ? 7.621 11.283 13.979 1.00 81.75 105 ASN A N 1
ATOM 854 C CA . ASN A 1 105 ? 8.175 9.989 14.382 1.00 81.75 105 ASN A CA 1
ATOM 855 C C . ASN A 1 105 ? 9.341 9.495 13.492 1.00 81.75 105 ASN A C 1
ATOM 857 O O . ASN A 1 105 ? 9.541 8.288 13.395 1.00 81.75 105 ASN A O 1
ATOM 861 N N . ALA A 1 106 ? 10.117 10.385 12.859 1.00 77.94 106 ALA A N 1
ATOM 862 C CA . ALA A 1 106 ? 11.174 10.014 11.906 1.00 77.94 106 ALA A CA 1
ATOM 863 C C . ALA A 1 106 ? 12.206 9.008 12.461 1.00 77.94 106 ALA A C 1
ATOM 865 O O . ALA A 1 106 ? 12.646 8.125 11.737 1.00 77.94 106 ALA A O 1
ATOM 866 N N . GLN A 1 107 ? 12.519 9.091 13.758 1.00 79.56 107 GLN A N 1
ATOM 867 C CA . GLN A 1 107 ? 13.472 8.208 14.447 1.00 79.56 107 GLN A CA 1
ATOM 868 C C . GLN A 1 107 ? 12.877 6.856 14.887 1.00 79.56 107 GLN A C 1
ATOM 870 O O . GLN A 1 107 ? 13.589 5.996 15.399 1.00 79.56 107 GLN A O 1
ATOM 875 N N . LYS A 1 108 ? 11.563 6.641 14.739 1.00 79.44 108 LYS A N 1
ATOM 876 C CA . LYS A 1 108 ? 10.918 5.387 15.153 1.00 79.44 108 LYS A CA 1
ATOM 877 C C . LYS A 1 108 ? 10.862 4.408 13.987 1.00 79.44 108 LYS A C 1
ATOM 879 O O . LYS A 1 108 ? 10.423 4.756 12.899 1.00 79.44 108 LYS A O 1
ATOM 884 N N . SER A 1 109 ? 11.172 3.141 14.243 1.00 75.12 109 SER A N 1
ATOM 885 C CA . SER A 1 109 ? 11.022 2.071 13.245 1.00 75.12 109 SER A CA 1
ATOM 886 C C . SER A 1 109 ? 9.554 1.733 12.934 1.00 75.12 109 SER A C 1
ATOM 888 O O . SER A 1 109 ? 9.245 1.232 11.860 1.00 75.12 109 SER A O 1
ATOM 890 N N . GLN A 1 110 ? 8.623 2.041 13.847 1.00 80.12 110 GLN A N 1
ATOM 891 C CA . GLN A 1 110 ? 7.214 1.614 13.786 1.00 80.12 110 GLN A CA 1
ATOM 892 C C . GLN A 1 110 ? 6.221 2.753 13.484 1.00 80.12 110 GLN A C 1
ATOM 894 O O . GLN A 1 110 ? 5.099 2.759 13.993 1.00 80.12 110 GLN A O 1
ATOM 899 N N . ARG A 1 111 ? 6.606 3.724 12.642 1.00 82.00 111 ARG A N 1
ATOM 900 C CA . ARG A 1 111 ? 5.801 4.930 12.324 1.00 82.00 111 ARG A CA 1
ATOM 901 C C . ARG A 1 111 ? 4.377 4.611 11.887 1.00 82.00 111 ARG A C 1
ATOM 903 O O . ARG A 1 111 ? 3.428 5.227 12.365 1.00 82.00 111 ARG A O 1
ATOM 910 N N . ARG A 1 112 ? 4.232 3.623 11.005 1.00 83.00 112 ARG A N 1
ATOM 911 C CA . ARG A 1 112 ? 2.939 3.219 10.455 1.00 83.00 112 ARG A CA 1
ATOM 912 C C . ARG A 1 112 ? 2.002 2.656 11.522 1.00 83.00 112 ARG A C 1
ATOM 914 O O . ARG A 1 112 ? 0.845 3.056 11.597 1.00 83.00 112 ARG A O 1
ATOM 921 N N . ARG A 1 113 ? 2.506 1.763 12.380 1.00 82.38 113 ARG A N 1
ATOM 922 C CA . ARG A 1 113 ? 1.726 1.203 13.492 1.00 82.38 113 ARG A CA 1
ATOM 923 C C . ARG A 1 113 ? 1.297 2.302 14.460 1.00 82.38 113 ARG A C 1
ATOM 925 O O . ARG A 1 113 ? 0.148 2.313 14.886 1.00 82.38 113 ARG A O 1
ATOM 932 N N . THR A 1 114 ? 2.198 3.226 14.795 1.00 86.00 114 THR A N 1
ATOM 933 C CA . THR A 1 114 ? 1.873 4.368 15.659 1.00 86.00 114 THR A CA 1
ATOM 934 C C . THR A 1 114 ? 0.763 5.226 15.055 1.00 86.00 114 THR A C 1
ATOM 936 O O . THR A 1 114 ? -0.186 5.544 15.763 1.00 86.00 114 THR A O 1
ATOM 939 N N . PHE A 1 115 ? 0.838 5.516 13.753 1.00 89.69 115 PHE A N 1
ATOM 940 C CA . PHE A 1 115 ? -0.176 6.296 13.040 1.00 89.69 115 PHE A CA 1
ATOM 941 C C . PHE A 1 115 ? -1.552 5.632 13.109 1.00 89.69 115 PHE A C 1
ATOM 943 O O . PHE A 1 115 ? -2.509 6.241 13.575 1.00 89.69 115 PHE A O 1
ATOM 950 N N . LEU A 1 116 ? -1.641 4.355 12.729 1.00 87.50 116 LEU A N 1
ATOM 951 C CA . LEU A 1 116 ? -2.911 3.626 12.721 1.00 87.50 116 LEU A CA 1
ATOM 952 C C . LEU A 1 116 ? -3.517 3.488 14.124 1.00 87.50 116 LEU A C 1
ATOM 954 O O . LEU A 1 116 ? -4.728 3.617 14.282 1.00 87.50 116 LEU A O 1
ATOM 958 N N . MET A 1 117 ? -2.690 3.275 15.152 1.00 87.44 117 MET A N 1
ATOM 959 C CA . MET A 1 117 ? -3.159 3.229 16.542 1.00 87.44 117 MET A CA 1
ATOM 960 C C . MET A 1 117 ? -3.720 4.576 17.006 1.00 87.44 117 MET A C 1
ATOM 962 O O . MET A 1 117 ? -4.713 4.607 17.728 1.00 87.44 117 MET A O 1
ATOM 966 N N . GLU A 1 118 ? -3.092 5.682 16.616 1.00 89.56 118 GLU A N 1
ATOM 967 C CA . GLU A 1 118 ? -3.553 7.030 16.950 1.00 89.56 118 GLU A CA 1
ATOM 968 C C . GLU A 1 118 ? -4.853 7.374 16.211 1.00 89.56 118 GLU A C 1
ATOM 970 O O . GLU A 1 118 ? -5.809 7.828 16.837 1.00 89.56 118 GLU A O 1
ATOM 975 N N . CYS A 1 119 ? -4.950 7.038 14.921 1.00 89.38 119 CYS A N 1
ATOM 976 C CA . CYS A 1 119 ? -6.202 7.119 14.166 1.00 89.38 119 CYS A CA 1
ATOM 977 C C . CYS A 1 119 ? -7.318 6.299 14.830 1.00 89.38 119 CYS A C 1
ATOM 979 O O . CYS A 1 119 ? -8.412 6.813 15.050 1.00 89.38 119 CYS A O 1
ATOM 981 N N . GLY A 1 120 ? -7.034 5.047 15.202 1.00 87.88 120 GLY A N 1
ATOM 982 C CA . GLY A 1 120 ? -7.994 4.166 15.868 1.00 87.88 120 GLY A CA 1
ATOM 983 C C . GLY A 1 120 ? -8.507 4.735 17.191 1.00 87.88 120 GLY A C 1
ATOM 984 O O . GLY A 1 120 ? -9.711 4.707 17.439 1.00 87.88 120 GLY A O 1
ATOM 985 N N . LYS A 1 121 ? -7.622 5.309 18.016 1.00 88.00 121 LYS A N 1
ATOM 986 C CA . LYS A 1 121 ? -8.014 5.993 19.260 1.00 88.00 121 LYS A CA 1
ATOM 987 C C . LYS A 1 121 ? -8.939 7.173 18.983 1.00 88.00 121 LYS A C 1
ATOM 989 O O . LYS A 1 121 ? -10.018 7.228 19.559 1.00 88.00 121 LYS A O 1
ATOM 994 N N . ASN A 1 122 ? -8.578 8.036 18.034 1.00 89.31 122 ASN A N 1
ATOM 995 C CA . ASN A 1 122 ? -9.392 9.197 17.673 1.00 89.31 122 ASN A CA 1
ATOM 996 C C . ASN A 1 122 ? -10.793 8.804 17.172 1.00 89.31 122 ASN A C 1
ATOM 998 O O . ASN A 1 122 ? -11.774 9.464 17.512 1.00 89.31 122 ASN A O 1
ATOM 1002 N N . PHE A 1 123 ? -10.918 7.713 16.408 1.00 86.81 123 PHE A N 1
ATOM 1003 C CA . PHE A 1 123 ? -12.228 7.217 15.968 1.00 86.81 123 PHE A CA 1
ATOM 1004 C C . PHE A 1 123 ? -13.079 6.683 17.124 1.00 86.81 123 PHE A C 1
ATOM 1006 O O . PHE A 1 123 ? -14.288 6.918 17.171 1.00 86.81 123 PHE A O 1
ATOM 1013 N N . VAL A 1 124 ? -12.460 5.966 18.062 1.00 87.00 124 VAL A N 1
ATOM 1014 C CA . VAL A 1 124 ? -13.162 5.357 19.197 1.00 87.00 124 VAL A CA 1
ATOM 1015 C C . VAL A 1 124 ? -13.526 6.398 20.256 1.00 87.00 124 VAL A C 1
ATOM 1017 O O . VAL A 1 124 ? -14.607 6.307 20.835 1.00 87.00 124 VAL A O 1
ATOM 1020 N N . ASP A 1 125 ? -12.696 7.418 20.473 1.00 86.81 125 ASP A N 1
ATOM 1021 C CA . ASP A 1 125 ? -12.927 8.456 21.482 1.00 86.81 125 ASP A CA 1
ATOM 1022 C C . ASP A 1 125 ? -14.246 9.202 21.257 1.00 86.81 125 ASP A C 1
ATOM 1024 O O . ASP A 1 125 ? -14.981 9.454 22.213 1.00 86.81 125 ASP A O 1
ATOM 1028 N N . VAL A 1 126 ? -14.619 9.464 20.001 1.00 82.69 126 VAL A N 1
ATOM 1029 C CA . VAL A 1 126 ? -15.914 10.078 19.658 1.00 82.69 126 VAL A CA 1
ATOM 1030 C C . VAL A 1 126 ? -17.087 9.207 20.122 1.00 82.69 126 VAL A C 1
ATOM 1032 O O . VAL A 1 126 ? -18.086 9.713 20.639 1.00 82.69 126 VAL A O 1
ATOM 1035 N N . VAL A 1 127 ? -16.980 7.887 19.961 1.00 83.12 127 VAL A N 1
ATOM 1036 C CA . VAL A 1 127 ? -18.015 6.933 20.386 1.00 83.12 127 VAL A CA 1
ATOM 1037 C C . VAL A 1 127 ? -18.023 6.792 21.906 1.00 83.12 127 VAL A C 1
ATOM 1039 O O . VAL A 1 127 ? -19.088 6.833 22.522 1.00 83.12 127 VAL A O 1
ATOM 1042 N N . LEU A 1 128 ? -16.849 6.689 22.531 1.00 80.25 128 LEU A N 1
ATOM 1043 C CA . LEU A 1 128 ? -16.714 6.583 23.983 1.00 80.25 128 LEU A CA 1
ATOM 1044 C C . LEU A 1 128 ? -17.259 7.816 24.701 1.00 80.25 128 LEU A C 1
ATOM 1046 O O . LEU A 1 128 ? -17.932 7.671 25.716 1.00 80.25 128 LEU A O 1
ATOM 1050 N N . GLN A 1 129 ? -17.028 9.020 24.177 1.00 82.81 129 GLN A N 1
ATOM 1051 C CA . GLN A 1 129 ? -17.599 10.245 24.737 1.00 82.81 129 GLN A CA 1
ATOM 1052 C C . GLN A 1 129 ? -19.131 10.235 24.694 1.00 82.81 129 GLN A C 1
ATOM 1054 O O . GLN 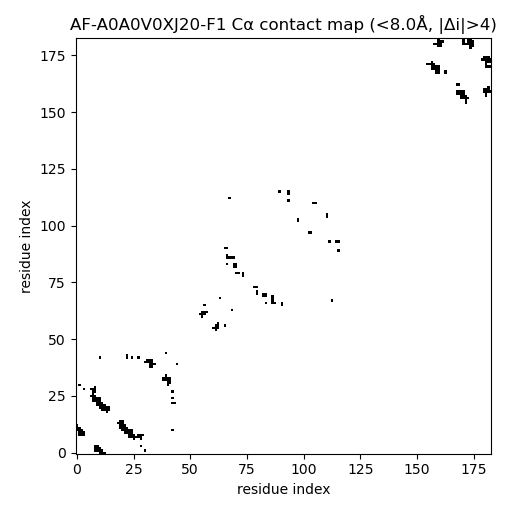A 1 129 ? -19.772 10.643 25.661 1.00 82.81 129 GLN A O 1
ATOM 1059 N N . LYS A 1 130 ? -19.732 9.737 23.606 1.00 82.56 130 LYS A N 1
ATOM 1060 C CA . LYS A 1 130 ? -21.193 9.591 23.506 1.00 82.56 130 LYS A CA 1
ATOM 1061 C C . LYS A 1 130 ? -21.730 8.556 24.493 1.00 82.56 130 LYS A C 1
ATOM 1063 O O . LYS A 1 130 ? -22.725 8.820 25.158 1.00 82.56 130 LYS A O 1
ATOM 1068 N N . LEU A 1 131 ? -21.054 7.415 24.622 1.00 78.81 131 LEU A N 1
ATOM 1069 C CA . LEU A 1 131 ? -21.432 6.370 25.576 1.00 78.81 131 LEU A CA 1
ATOM 1070 C C . LEU A 1 131 ? -21.320 6.851 27.027 1.00 78.81 131 LEU A C 1
ATOM 1072 O O . LEU A 1 131 ? -22.233 6.606 27.805 1.00 78.81 131 LEU A O 1
ATOM 1076 N N . ARG A 1 132 ? -20.256 7.580 27.386 1.00 81.94 132 ARG A N 1
ATOM 1077 C CA . ARG A 1 132 ? -20.091 8.157 28.733 1.00 81.94 132 ARG A CA 1
ATOM 1078 C C . ARG A 1 132 ? -21.230 9.107 29.086 1.00 81.94 132 ARG A C 1
ATOM 1080 O O . ARG A 1 132 ? -21.869 8.913 30.109 1.00 81.94 132 ARG A O 1
ATOM 1087 N N . LYS A 1 133 ? -21.571 10.037 28.189 1.00 81.69 133 LYS A N 1
ATOM 1088 C CA . LYS A 1 133 ? -22.715 10.948 28.382 1.00 81.69 133 LYS A CA 1
ATOM 1089 C C . LYS A 1 133 ? -24.048 10.200 28.514 1.00 81.69 133 LYS A C 1
ATOM 1091 O O . LYS A 1 133 ? -24.908 10.586 29.303 1.00 81.69 133 LYS A O 1
ATOM 1096 N N . ALA A 1 134 ? -24.233 9.117 27.757 1.00 76.94 134 ALA A N 1
ATOM 1097 C CA . ALA A 1 134 ? -25.426 8.279 27.865 1.00 76.94 134 ALA A CA 1
ATOM 1098 C C . ALA A 1 134 ? -25.495 7.540 29.215 1.00 76.94 134 ALA A C 1
ATOM 1100 O O . ALA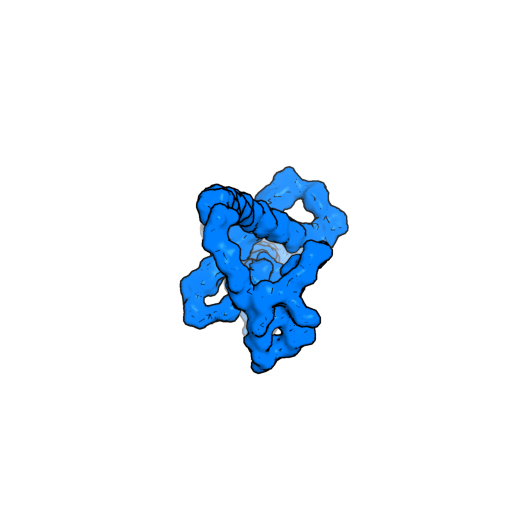 A 1 134 ? -26.565 7.447 29.803 1.00 76.94 134 ALA A O 1
ATOM 1101 N N . ILE A 1 135 ? -24.364 7.060 29.735 1.00 77.19 135 ILE A N 1
ATOM 1102 C CA . ILE A 1 135 ? -24.292 6.415 31.054 1.00 77.19 135 ILE A CA 1
ATOM 1103 C C . ILE A 1 135 ? -24.545 7.438 32.168 1.00 77.19 135 ILE A C 1
ATOM 1105 O O . ILE A 1 135 ? -25.389 7.195 33.021 1.00 77.19 135 ILE A O 1
ATOM 1109 N N . GLU A 1 136 ? -23.902 8.606 32.119 1.00 78.06 136 GLU A N 1
ATOM 1110 C CA . GLU A 1 136 ? -24.079 9.687 33.103 1.00 78.06 136 GLU A CA 1
ATOM 1111 C C . GLU A 1 136 ? -25.534 10.195 33.154 1.00 78.06 136 GLU A C 1
ATOM 1113 O O . GLU A 1 136 ? -26.084 10.452 34.228 1.00 78.06 136 GLU A O 1
ATOM 1118 N N . SER A 1 137 ? -26.203 10.298 32.000 1.00 73.56 137 SER A N 1
ATOM 1119 C CA . SER A 1 137 ? -27.632 10.653 31.940 1.00 73.56 137 SER A CA 1
ATOM 1120 C C . SER A 1 137 ? -28.551 9.552 32.487 1.00 73.56 137 SER A C 1
ATOM 1122 O O . SER A 1 137 ? -29.580 9.853 33.092 1.00 73.56 137 SER A O 1
ATOM 1124 N N . LEU A 1 138 ? -28.173 8.279 32.348 1.00 69.69 138 LEU A N 1
ATOM 1125 C CA . LEU A 1 138 ? -28.905 7.164 32.951 1.00 69.69 138 LEU A CA 1
ATOM 1126 C C . LEU A 1 138 ? -28.707 7.117 34.472 1.00 69.69 138 LEU A C 1
ATOM 1128 O O . LEU A 1 138 ? -29.666 6.922 35.217 1.00 69.69 138 LEU A O 1
ATOM 1132 N N . GLU A 1 139 ? -27.477 7.335 34.938 1.00 65.38 139 GLU A N 1
ATOM 1133 C CA . GLU A 1 139 ? -27.132 7.361 36.360 1.00 65.38 139 GLU A CA 1
ATOM 1134 C C . GLU A 1 139 ? -27.858 8.503 37.080 1.00 65.38 139 GLU A C 1
ATOM 1136 O O . GLU A 1 139 ? -28.487 8.273 38.112 1.00 65.38 139 GLU A O 1
ATOM 1141 N N . THR A 1 140 ? -27.886 9.706 36.500 1.00 62.50 140 THR A N 1
ATOM 1142 C CA . THR A 1 140 ? -28.633 10.853 37.051 1.00 62.50 140 THR A CA 1
ATOM 1143 C C . THR A 1 140 ? -30.150 10.631 37.060 1.00 62.50 140 THR A C 1
ATOM 1145 O O . THR A 1 140 ? -30.819 11.009 38.030 1.00 62.50 140 THR A O 1
ATOM 1148 N N . ALA A 1 141 ? -30.701 9.949 36.049 1.00 60.72 141 ALA A N 1
ATOM 1149 C CA . ALA A 1 141 ? -32.107 9.543 36.034 1.00 60.72 141 ALA A CA 1
ATOM 1150 C C . ALA A 1 141 ? -32.419 8.509 37.132 1.00 60.72 141 ALA A C 1
ATOM 1152 O O . ALA A 1 141 ? -33.402 8.658 37.861 1.00 60.72 141 ALA A O 1
ATOM 1153 N N . THR A 1 142 ? -31.557 7.505 37.327 1.00 59.28 142 THR A N 1
ATOM 1154 C CA . THR A 1 142 ? -31.723 6.519 38.410 1.00 59.28 142 THR A CA 1
ATOM 1155 C C . THR A 1 142 ? -31.503 7.108 39.804 1.00 59.28 142 THR A C 1
ATOM 1157 O O . THR A 1 142 ? -32.211 6.726 40.732 1.00 59.28 142 THR A O 1
ATOM 1160 N N . ALA A 1 143 ? -30.598 8.078 39.970 1.00 56.97 143 ALA A N 1
ATOM 1161 C CA . ALA A 1 143 ? -30.388 8.781 41.236 1.00 56.97 143 ALA A CA 1
ATOM 1162 C C . ALA A 1 143 ? -31.598 9.654 41.617 1.00 56.97 143 ALA A C 1
ATOM 1164 O O . ALA A 1 143 ? -32.001 9.670 42.781 1.00 56.97 143 ALA A O 1
ATOM 1165 N N . SER A 1 144 ? -32.235 10.310 40.637 1.00 55.81 144 SER A N 1
ATOM 1166 C CA . SER A 1 144 ? -33.491 11.050 40.851 1.00 55.81 144 SER A CA 1
ATOM 1167 C C . SER A 1 144 ? -34.669 10.126 41.184 1.00 55.81 144 SER A C 1
ATOM 1169 O O . SER A 1 144 ? -35.528 10.480 41.985 1.00 55.81 144 SER A O 1
ATOM 1171 N N . GLN A 1 145 ? -34.702 8.909 40.632 1.00 56.00 145 GLN A N 1
ATOM 1172 C CA . GLN A 1 145 ? -35.704 7.903 41.006 1.00 56.00 145 GLN A CA 1
ATOM 1173 C C . GLN A 1 145 ? -35.439 7.296 42.397 1.00 56.00 145 GLN A C 1
ATOM 1175 O O . GLN A 1 145 ? -36.378 7.028 43.147 1.00 56.00 145 GLN A O 1
ATOM 1180 N N . GLN A 1 146 ? -34.172 7.108 42.780 1.00 53.03 146 GLN A N 1
ATOM 1181 C CA . GLN A 1 146 ? -33.794 6.597 44.102 1.00 53.03 146 GLN A CA 1
ATOM 1182 C C . GLN A 1 146 ? -34.043 7.610 45.225 1.00 53.03 146 GLN A C 1
ATOM 1184 O O . GLN A 1 146 ? -34.448 7.200 46.311 1.00 53.03 146 GLN A O 1
ATOM 1189 N N . SER A 1 147 ? -33.872 8.915 44.986 1.00 51.84 147 SER A N 1
ATOM 1190 C CA . SER A 1 147 ? -34.190 9.950 45.983 1.00 51.84 147 SER A CA 1
ATOM 1191 C C . SER A 1 147 ? -35.692 10.026 46.288 1.00 51.84 147 SER A C 1
ATOM 1193 O O . SER A 1 147 ? -36.067 10.259 47.437 1.00 51.84 147 SER A O 1
ATOM 1195 N N . MET A 1 148 ? -36.551 9.731 45.304 1.00 48.81 148 MET A N 1
ATOM 1196 C CA . MET A 1 148 ? -38.001 9.606 45.498 1.00 48.81 148 MET A CA 1
ATOM 1197 C C . MET A 1 148 ? -38.405 8.291 46.190 1.00 48.81 148 MET A C 1
ATOM 1199 O O . MET A 1 148 ? -39.354 8.281 46.969 1.00 48.81 148 MET A O 1
ATOM 1203 N N . ALA A 1 149 ? -37.679 7.190 45.959 1.00 46.72 149 ALA A N 1
ATOM 1204 C CA . ALA A 1 149 ? -37.983 5.872 46.535 1.00 46.72 149 ALA A CA 1
ATOM 1205 C C . ALA A 1 149 ? -37.387 5.625 47.939 1.00 46.72 149 ALA A C 1
ATOM 1207 O O . ALA A 1 149 ? -37.761 4.658 48.605 1.00 46.72 149 ALA A O 1
ATOM 1208 N N . ASN A 1 150 ? -36.467 6.475 48.411 1.00 47.22 150 ASN A N 1
ATOM 1209 C CA . ASN A 1 150 ? -35.738 6.272 49.672 1.00 47.22 150 ASN A CA 1
ATOM 1210 C C . ASN A 1 150 ? -36.567 6.506 50.948 1.00 47.22 150 ASN A C 1
ATOM 1212 O O . ASN A 1 150 ? -36.053 6.297 52.045 1.00 47.22 150 ASN A O 1
ATOM 1216 N N . LYS A 1 151 ? -37.835 6.921 50.837 1.00 47.22 151 LYS A N 1
ATOM 1217 C CA . LYS A 1 151 ? -38.715 7.062 52.006 1.00 47.22 151 LYS A CA 1
ATOM 1218 C C . LYS A 1 151 ? -39.382 5.754 52.462 1.00 47.22 151 LYS A C 1
ATOM 1220 O O . LYS A 1 151 ? -39.893 5.749 53.570 1.00 47.22 151 LYS A O 1
ATOM 1225 N N . ASP A 1 152 ? -39.301 4.647 51.703 1.00 50.22 152 ASP A N 1
ATOM 1226 C CA . ASP A 1 152 ? -40.088 3.427 52.003 1.00 50.22 152 ASP A CA 1
ATOM 1227 C C . ASP A 1 152 ? -39.400 2.060 51.741 1.00 50.22 152 ASP A C 1
ATOM 1229 O O . ASP A 1 152 ? -40.065 1.053 51.479 1.00 50.22 152 ASP A O 1
ATOM 1233 N N . GLN A 1 153 ? -38.067 1.935 51.810 1.00 52.19 153 GLN A N 1
ATOM 1234 C CA . GLN A 1 153 ? -37.420 0.643 51.502 1.00 52.19 153 GLN A CA 1
ATOM 1235 C C . GLN A 1 153 ? -37.161 -0.260 52.721 1.00 52.19 153 GLN A C 1
ATOM 1237 O O . GLN A 1 153 ? -36.186 -0.113 53.456 1.00 52.19 153 GLN A O 1
ATOM 1242 N N . LYS A 1 154 ? -37.999 -1.301 52.855 1.00 57.00 154 LYS A N 1
ATOM 1243 C CA . LYS A 1 154 ? -37.709 -2.521 53.634 1.00 57.00 154 LYS A CA 1
ATOM 1244 C C . LYS A 1 154 ? -36.398 -3.164 53.155 1.00 57.00 154 LYS A C 1
ATOM 1246 O O . LYS A 1 154 ? -36.187 -3.332 51.955 1.00 57.00 154 LYS A O 1
ATOM 1251 N N . ALA A 1 155 ? -35.553 -3.597 54.094 1.00 63.31 155 ALA A N 1
ATOM 1252 C CA . ALA A 1 155 ? -34.272 -4.247 53.807 1.00 63.31 155 ALA A CA 1
ATOM 1253 C C . ALA A 1 155 ? -34.434 -5.477 52.886 1.00 63.31 155 ALA A C 1
ATOM 1255 O O . ALA A 1 155 ? -34.976 -6.517 53.282 1.00 63.31 155 ALA A O 1
ATOM 1256 N N . THR A 1 156 ? -33.949 -5.364 51.647 1.00 71.25 156 THR A N 1
ATOM 1257 C CA . THR A 1 156 ? -33.942 -6.451 50.659 1.00 71.25 156 THR A CA 1
ATOM 1258 C C . THR A 1 156 ? -32.750 -7.382 50.892 1.00 71.25 156 THR A C 1
ATOM 1260 O O . THR A 1 156 ? -31.634 -6.944 51.167 1.00 71.25 156 THR A O 1
ATOM 1263 N N . ALA A 1 157 ? -32.978 -8.697 50.811 1.00 81.56 157 ALA A N 1
ATOM 1264 C CA . ALA A 1 157 ? -31.934 -9.690 51.062 1.00 81.56 157 ALA A CA 1
ATOM 1265 C C . ALA A 1 157 ? -30.905 -9.705 49.916 1.00 81.56 157 ALA A C 1
ATOM 1267 O O . ALA A 1 157 ? -31.256 -9.930 48.758 1.00 81.56 157 ALA A O 1
ATOM 1268 N N . ARG A 1 158 ? -29.623 -9.506 50.239 1.00 82.94 158 ARG A N 1
ATOM 1269 C CA . ARG A 1 158 ? -28.502 -9.467 49.284 1.00 82.94 158 ARG A CA 1
ATOM 1270 C C . ARG A 1 158 ? -27.590 -10.679 49.467 1.00 82.94 158 ARG A C 1
ATOM 1272 O O . ARG A 1 158 ? -27.577 -11.312 50.517 1.00 82.94 158 ARG A O 1
ATOM 1279 N N . ARG A 1 159 ? -26.831 -11.053 48.433 1.00 87.12 159 ARG A N 1
ATOM 1280 C CA . ARG A 1 159 ? -25.890 -12.186 48.510 1.00 87.12 159 ARG A CA 1
ATOM 1281 C C . ARG A 1 159 ? -24.765 -11.872 49.503 1.00 87.12 159 ARG A C 1
ATOM 1283 O O . ARG A 1 159 ? -24.157 -10.811 49.415 1.00 87.12 159 ARG A O 1
ATOM 1290 N N . CYS A 1 160 ? -24.457 -12.815 50.391 1.00 86.88 160 CYS A N 1
ATOM 1291 C CA . CYS A 1 160 ? -23.330 -12.703 51.312 1.00 86.88 160 CYS A CA 1
ATOM 1292 C C . CYS A 1 160 ? -21.999 -12.655 50.551 1.00 86.88 160 CYS A C 1
ATOM 1294 O O . CYS A 1 160 ? -21.715 -13.545 49.748 1.00 86.88 160 CYS A O 1
ATOM 1296 N N . VAL A 1 161 ? -21.175 -11.648 50.838 1.00 88.00 161 VAL A N 1
ATOM 1297 C CA . VAL A 1 161 ? -19.858 -11.453 50.207 1.00 88.00 161 VAL A CA 1
ATOM 1298 C C . VAL A 1 161 ? -18.834 -12.477 50.712 1.00 88.00 161 VAL A C 1
ATOM 1300 O O . VAL A 1 161 ? -17.937 -12.869 49.974 1.00 88.00 161 VAL A O 1
ATOM 1303 N N . TYR A 1 162 ? -18.999 -12.950 51.949 1.00 86.88 162 TYR A N 1
ATOM 1304 C CA . TYR A 1 162 ? -18.099 -13.909 52.597 1.00 86.88 162 TYR A CA 1
ATOM 1305 C C . TYR A 1 162 ? -18.418 -15.371 52.254 1.00 86.88 162 TYR A C 1
ATOM 1307 O O . TYR A 1 162 ? -17.598 -16.261 52.464 1.00 86.88 162 TYR A O 1
ATOM 1315 N N . CYS A 1 163 ? -19.613 -15.647 51.723 1.00 87.94 163 CYS A N 1
ATOM 1316 C CA . CYS A 1 163 ? -19.996 -16.994 51.313 1.00 87.94 163 CYS A CA 1
ATOM 1317 C C . CYS A 1 163 ? -19.624 -17.252 49.851 1.00 87.94 163 CYS A C 1
ATOM 1319 O O . CYS A 1 163 ? -19.844 -16.420 48.973 1.00 87.94 163 CYS A O 1
ATOM 1321 N N . GLY A 1 164 ? -19.130 -18.460 49.566 1.00 84.12 164 GLY A N 1
ATOM 1322 C CA . GLY A 1 164 ? -18.848 -18.884 48.195 1.00 84.12 164 GLY A CA 1
ATOM 1323 C C . GLY A 1 164 ? -20.093 -18.817 47.302 1.00 84.12 164 GLY A C 1
ATOM 1324 O O . GLY A 1 164 ? -21.179 -19.237 47.707 1.00 84.12 164 GLY A O 1
ATOM 1325 N N . ARG A 1 165 ? -19.925 -18.337 46.058 1.00 85.50 165 ARG A N 1
ATOM 1326 C CA . ARG A 1 165 ? -21.030 -18.083 45.108 1.00 85.50 165 ARG A CA 1
ATOM 1327 C C . ARG A 1 165 ? -21.948 -19.288 44.881 1.00 85.50 165 ARG A C 1
ATOM 1329 O O . ARG A 1 165 ? -23.145 -19.091 44.717 1.00 85.50 165 ARG A O 1
ATOM 1336 N N . LYS A 1 166 ? -21.412 -20.515 44.938 1.00 86.50 166 LYS A N 1
ATOM 1337 C CA . LYS A 1 166 ? -22.183 -21.764 44.784 1.00 86.50 166 LYS A CA 1
ATOM 1338 C C . LYS A 1 166 ? -23.292 -21.938 45.830 1.00 86.50 166 LYS A C 1
ATOM 1340 O O . LYS A 1 166 ? -24.273 -22.604 45.544 1.00 86.50 166 LYS A O 1
ATOM 1345 N N . ARG A 1 167 ? -23.146 -21.354 47.027 1.00 83.31 167 ARG A N 1
ATOM 1346 C CA . ARG A 1 167 ? -24.134 -21.484 48.114 1.00 83.31 167 ARG A CA 1
ATOM 1347 C C . ARG A 1 167 ? -25.279 -20.471 48.017 1.00 83.31 167 ARG A C 1
ATOM 1349 O O . ARG A 1 167 ? -26.225 -20.587 48.779 1.00 83.31 167 ARG A O 1
ATOM 1356 N N . ASP A 1 168 ? -25.133 -19.443 47.173 1.00 84.00 168 ASP A N 1
ATOM 1357 C CA . ASP A 1 168 ? -26.042 -18.295 46.992 1.00 84.00 168 ASP A CA 1
ATOM 1358 C C . ASP A 1 168 ? -26.745 -17.782 48.268 1.00 84.00 168 ASP A C 1
ATOM 1360 O O . ASP A 1 168 ? -27.904 -17.369 48.242 1.00 84.00 168 ASP A O 1
ATOM 1364 N N . ARG A 1 169 ? -26.038 -17.784 49.408 1.00 86.50 169 ARG A N 1
ATOM 1365 C CA . ARG A 1 169 ? -26.624 -17.409 50.699 1.00 86.50 169 ARG A CA 1
ATOM 1366 C C . ARG A 1 169 ? -27.056 -15.941 50.665 1.00 86.50 169 ARG A C 1
ATOM 1368 O O . ARG A 1 169 ? -26.214 -15.056 50.497 1.00 86.50 169 ARG A O 1
ATOM 1375 N N . LYS A 1 170 ? -28.354 -15.689 50.847 1.00 88.75 170 LYS A N 1
ATOM 1376 C CA . LYS A 1 170 ? -28.930 -14.343 50.963 1.00 88.75 170 LYS A CA 1
ATOM 1377 C C . LYS A 1 170 ? -28.987 -13.925 52.427 1.00 88.75 170 LYS A C 1
ATOM 1379 O O . LYS A 1 170 ? -29.382 -14.710 53.282 1.00 88.75 170 LYS A O 1
ATOM 1384 N N . VAL A 1 171 ? -28.594 -12.691 52.705 1.00 86.75 171 VAL A N 1
ATOM 1385 C CA . VAL A 1 171 ? -28.536 -12.109 54.044 1.00 86.75 171 VAL A CA 1
ATOM 1386 C C . VAL A 1 171 ? -29.126 -10.703 53.970 1.00 86.75 171 VAL A C 1
ATOM 1388 O O . VAL A 1 171 ? -28.937 -9.992 52.984 1.00 86.75 171 VAL A O 1
ATOM 1391 N N . LYS A 1 172 ? -29.896 -10.320 54.989 1.00 85.31 172 LYS A N 1
ATOM 1392 C CA . LYS A 1 172 ? -30.516 -8.987 55.088 1.00 85.31 172 LYS A CA 1
ATOM 1393 C C . LYS A 1 172 ? -29.654 -7.987 55.865 1.00 85.31 172 LYS A C 1
ATOM 1395 O O . LYS A 1 172 ? -29.933 -6.798 55.828 1.00 85.31 172 LYS A O 1
ATOM 1400 N N . THR A 1 173 ? -28.620 -8.468 56.551 1.00 80.81 173 THR A N 1
ATOM 1401 C CA . THR A 1 173 ? -27.668 -7.662 57.314 1.00 80.81 173 THR A CA 1
ATOM 1402 C C . THR A 1 173 ? -26.499 -7.218 56.440 1.00 80.81 173 THR A C 1
ATOM 1404 O O . THR A 1 173 ? -25.992 -7.962 55.592 1.00 80.81 173 THR A O 1
ATOM 1407 N N . SER A 1 174 ? -26.068 -5.979 56.656 1.00 84.25 174 SER A N 1
ATOM 1408 C CA . SER A 1 174 ? -24.875 -5.396 56.051 1.00 84.25 174 SER A CA 1
ATOM 1409 C C . SER A 1 174 ? -24.035 -4.710 57.116 1.00 84.25 174 SER A C 1
ATOM 1411 O O . SER A 1 174 ? -24.577 -4.092 58.029 1.00 84.25 174 SER A O 1
ATOM 1413 N N . CYS A 1 175 ? -22.715 -4.788 56.978 1.00 79.44 175 CYS A N 1
ATOM 1414 C CA . CYS A 1 175 ? -21.792 -4.058 57.837 1.00 79.44 175 CYS A CA 1
ATOM 1415 C C . CYS A 1 175 ? -22.022 -2.546 57.691 1.00 79.44 175 CYS A C 1
ATOM 1417 O O . CYS A 1 175 ? -22.035 -2.033 56.574 1.00 79.44 175 CYS A O 1
ATOM 1419 N N . ILE A 1 176 ? -22.157 -1.837 58.811 1.00 77.12 176 ILE A N 1
ATOM 1420 C CA . ILE A 1 176 ? -22.399 -0.385 58.836 1.00 77.12 176 ILE A CA 1
ATOM 1421 C C . ILE A 1 176 ? -21.199 0.379 58.257 1.00 77.12 176 ILE A C 1
ATOM 1423 O O . ILE A 1 176 ? -21.371 1.341 57.520 1.00 77.12 176 ILE A O 1
ATOM 1427 N N . THR A 1 177 ? -19.979 -0.089 58.525 1.00 76.00 177 THR A N 1
ATOM 1428 C CA . THR A 1 177 ? -18.741 0.604 58.140 1.00 76.00 177 THR A CA 1
ATOM 1429 C C . THR A 1 177 ? -18.370 0.408 56.671 1.00 76.00 177 THR A C 1
ATOM 1431 O O . THR A 1 177 ? -17.788 1.296 56.060 1.00 76.00 177 THR A O 1
ATOM 1434 N N . CYS A 1 178 ? -18.671 -0.758 56.088 1.00 81.31 178 CYS A N 1
ATOM 1435 C CA . CYS A 1 178 ? -18.249 -1.085 54.718 1.00 81.31 178 CYS A CA 1
ATOM 1436 C C . CYS A 1 178 ? -19.392 -1.433 53.755 1.00 81.31 178 CYS A C 1
ATOM 1438 O O . CYS A 1 178 ? -19.130 -1.754 52.597 1.00 81.31 178 CYS A O 1
ATOM 1440 N N . GLY A 1 179 ? -20.647 -1.433 54.213 1.00 77.19 179 GLY A N 1
ATOM 1441 C CA . GLY A 1 179 ? -21.837 -1.724 53.403 1.00 77.19 179 GLY A CA 1
ATOM 1442 C C . GLY A 1 179 ? -21.932 -3.157 52.863 1.00 77.19 179 GLY A C 1
ATOM 1443 O O . GLY A 1 179 ? -22.894 -3.494 52.169 1.00 77.19 179 GLY A O 1
ATOM 1444 N N . LYS A 1 180 ? -20.954 -4.026 53.153 1.00 82.88 180 LYS A N 1
ATOM 1445 C CA . LYS A 1 180 ? -20.916 -5.403 52.643 1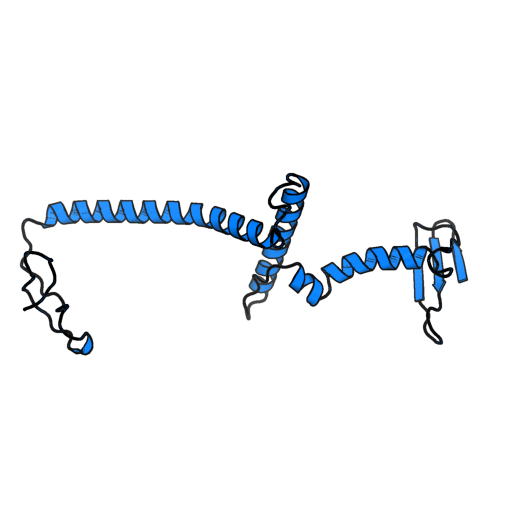.00 82.88 180 LYS A CA 1
ATOM 1446 C C . LYS A 1 180 ? -21.970 -6.262 53.332 1.00 82.88 180 LYS A C 1
ATOM 1448 O O . LYS A 1 180 ? -22.091 -6.249 54.554 1.00 82.88 180 LYS A O 1
ATOM 1453 N N . SER A 1 181 ? -22.708 -7.033 52.537 1.00 80.56 181 SER A N 1
ATOM 1454 C CA . SER A 1 181 ? -23.726 -7.970 53.013 1.00 80.56 181 SER A CA 1
ATOM 1455 C C . SER A 1 181 ? -23.063 -9.218 53.594 1.00 80.56 181 SER A C 1
ATOM 1457 O O . SER A 1 181 ? -22.348 -9.937 52.889 1.00 80.56 181 SER A O 1
ATOM 1459 N N . GLY A 1 182 ? -23.291 -9.465 54.877 1.00 75.19 182 GLY A N 1
ATOM 1460 C CA . GLY A 1 182 ? -22.637 -10.513 55.652 1.00 75.19 182 GLY A CA 1
ATOM 1461 C C . GLY A 1 182 ? -23.270 -10.637 57.034 1.00 75.19 182 GLY A C 1
ATOM 1462 O O . GLY A 1 182 ? -23.904 -9.694 57.510 1.00 75.19 182 GLY A O 1
ATOM 1463 N N . LEU A 1 183 ? -23.149 -11.827 57.617 1.00 63.34 183 LEU A N 1
ATOM 1464 C CA . LEU A 1 183 ? -23.347 -12.058 59.047 1.00 63.34 183 LEU A CA 1
ATOM 1465 C C . LEU A 1 183 ? -21.998 -11.866 59.732 1.00 63.34 183 LEU A C 1
ATOM 1467 O O . LEU A 1 183 ? -21.016 -12.388 59.153 1.00 63.34 183 LEU A O 1
#

Secondary structure (DSSP, 8-state):
-EEEETTEEEEEEEEETTEEEEEEESS--S--EETTTTTEEHHHHHHHHHHHHHHHHHSHHHHHHHS-------S-HHHHHHHHHHHHHHHHHHHHHHHH-TTTTTT-TTHHHHHHHHHHHHHHHHHHHHHHHHHHHHHHHHHHHHHHHTTS-----EE-SSS-GGG--EES-B-TTT--B--

pLDDT: mean 79.07, std 13.79, range [43.34, 94.0]

Foldseek 3Di:
DWDADPQKIWDWDDPDVPDIDIDIDRPDRDQDFDPVPVRHGVSVVVCCVVVVVVCLCVPPVSVPVQFPCPPDDDPDVVVNVVSSVVRVVLSVVLVVVCVVPVPVCVVDPPSSVVSVVVVVCVVVVVVVVVVVVVVVVVVVVVVVVCVVVVVDDDQDWDAAPPDDVVVRDTASDADPVPRGGHD

Radius of gyration: 33.88 Å; Cα contacts (8 Å, |Δi|>4): 145; chains: 1; bounding box: 66×38×95 Å

Nearest PDB structures (foldseek):
  7yqh-assembly1_A  TM=2.164E-01  e=9.959E+00  Saccharomyces cerevisiae S288C
  8i4x-assembly1_A  TM=2.054E-01  e=9.959E+00  Saccharomyces cerevisiae S288C

Sequence (183 aa):
MFCFDEQLTLLSYIPKRRKCVLLLSTMHHDDALSAEHEGKPDIVLFYNKTKSVLQEINSSDGISKFIFDLGRRTQRWPMALWFNTSDCAGLAAFVIWTMKKTEWNAQKSQRRRTFLMECGKNFVDVVLQKLRKAIESLETATASQQSMANKDQKATARRCVYCGRKRDRKVKTSCITCGKSGL